Protein AF-A0ABD5D982-F1 (afdb_monomer)

Solvent-accessible surface area (backbone atoms only — not comparable to full-atom values): 16394 Å² total; per-residue (Å²): 135,77,88,61,78,77,49,78,41,95,48,92,91,67,80,70,34,59,52,73,67,56,38,50,51,35,52,51,50,49,49,40,53,52,23,14,52,52,44,72,35,89,75,26,91,52,78,51,95,38,36,36,57,96,64,77,37,46,51,37,91,45,75,69,48,28,42,58,62,70,66,51,63,74,65,73,79,43,56,79,44,74,54,94,84,36,47,69,51,80,41,47,73,35,44,91,36,100,52,78,73,89,69,71,26,74,86,72,39,73,89,70,52,77,83,56,70,44,84,47,76,41,79,95,74,43,26,46,27,40,36,34,52,50,38,49,91,80,46,46,39,37,43,27,40,26,36,66,93,73,80,52,71,41,53,31,37,35,41,55,54,98,93,38,70,46,77,76,39,73,62,81,43,89,90,50,32,44,71,46,100,87,69,49,82,40,76,28,95,55,33,34,43,38,41,69,90,48,28,31,32,78,85,72,48,75,46,57,60,46,76,81,48,81,15,29,35,38,32,48,77,43,80,66,76,94,85,47,82,45,76,46,62,57,55,49,99,85,68,47,57,77,51,46,75,47,81,50,75,57,92,38,33,38,36,40,40,27,29,43,97,90,36,72,29,62,60,50,90,96,45,57,35,44,37,29,63,121

pLDDT: mean 80.45, std 14.2, range [39.97, 96.44]

Radius of gyration: 44.2 Å; Cα contacts (8 Å, |Δi|>4): 468; chains: 1; bounding box: 109×38×108 Å

Nearest PDB structures (foldseek):
  4m3m-assembly1_A-4  TM=2.373E-01  e=7.564E-01  Influenza A virus (A/duck/Ukraine/1/1963(H3N8))
  4wa3-assembly1_A  TM=2.263E-01  e=6.404E-01  Influenza A virus (A/harbor seal/Massachusetts/1/2011(H3N8))
  4hzy-assembly1_A  TM=2.032E-01  e=8.452E-01  Influenza A virus (A/swine/Missouri/2124514/2006(H2N3))
  2xdh-assembly1_A  TM=3.300E-01  e=3.384E+00  Archaeoglobus fulgidus

Mean predicted aligned error: 15.25 Å

Sequence (278 aa):
MARLEINWGKSPNDKTGDSARIGAQKMNSNFLEIYSFLSGMASGDTLPIAIPISRGGTGATTASGARKALGLGAAATKEVGVKEGDIMTVGTCGFGTDLSPLVLNVDDKTLDSFKSGELSYLSFDDVSAITLATRESNSKGQLGLRGLKNGKADLVLRVPKDGKFTPWVSVFHGGNAIVTAAGNIKYALNSARLRNDACITQNGTALVHQRTAVGTYTIQNCVLDRNQWVKELPIDEEGQPLFKAALTQSGTSLTVKVTKDGKAYDIPDGLWIDLHLI

Structure (mmCIF, N/CA/C/O backbone):
data_AF-A0ABD5D982-F1
#
_entry.id   AF-A0ABD5D982-F1
#
loop_
_atom_site.group_PDB
_atom_site.id
_atom_site.type_symbol
_atom_site.label_atom_id
_atom_site.label_alt_id
_atom_site.label_comp_id
_atom_site.label_asym_id
_atom_site.label_entity_id
_atom_site.label_seq_id
_atom_site.pdbx_PDB_ins_code
_atom_site.Cartn_x
_atom_site.Cartn_y
_atom_site.Cartn_z
_atom_site.occupancy
_atom_site.B_iso_or_equiv
_atom_site.auth_seq_id
_atom_site.auth_comp_id
_atom_site.auth_asym_id
_atom_site.auth_atom_id
_atom_site.pdbx_PDB_model_num
ATOM 1 N N . MET A 1 1 ? 38.204 -13.339 -39.301 1.00 64.38 1 MET A N 1
ATOM 2 C CA . MET A 1 1 ? 39.492 -13.806 -39.851 1.00 64.38 1 MET A CA 1
ATOM 3 C C . MET A 1 1 ? 40.587 -13.347 -38.892 1.00 64.38 1 MET A C 1
ATOM 5 O O . MET A 1 1 ? 40.273 -12.696 -37.903 1.00 64.38 1 MET A O 1
ATOM 9 N N . ALA A 1 2 ? 41.831 -13.789 -39.063 1.00 83.25 2 ALA A N 1
ATOM 10 C CA . ALA A 1 2 ? 42.930 -13.321 -38.217 1.00 83.25 2 ALA A CA 1
ATOM 11 C C . ALA A 1 2 ? 43.583 -12.094 -38.861 1.00 83.25 2 ALA A C 1
ATOM 13 O O . ALA A 1 2 ? 43.709 -12.048 -40.085 1.00 83.25 2 ALA A O 1
ATOM 14 N N . ARG A 1 3 ? 44.031 -11.138 -38.036 1.00 90.69 3 ARG A N 1
ATOM 15 C CA . ARG A 1 3 ? 44.791 -9.968 -38.492 1.00 90.69 3 ARG A CA 1
ATOM 16 C C . ARG A 1 3 ? 45.967 -10.419 -39.356 1.00 90.69 3 ARG A C 1
ATOM 18 O O . ARG A 1 3 ? 46.817 -11.174 -38.887 1.00 90.69 3 ARG A O 1
ATOM 25 N N . LEU A 1 4 ? 46.044 -9.919 -40.588 1.00 93.62 4 LEU A N 1
ATOM 26 C CA . LEU A 1 4 ? 47.191 -10.159 -41.455 1.00 93.62 4 LEU A CA 1
ATOM 27 C C . LEU A 1 4 ? 48.271 -9.116 -41.180 1.00 93.62 4 LEU A C 1
ATOM 29 O O . LEU A 1 4 ? 48.045 -7.916 -41.333 1.00 93.62 4 LEU A O 1
ATOM 33 N N . GLU A 1 5 ? 49.456 -9.570 -40.792 1.00 94.25 5 GLU A N 1
ATOM 34 C CA . GLU A 1 5 ? 50.601 -8.700 -40.527 1.00 94.25 5 GLU A CA 1
ATOM 35 C C . GLU A 1 5 ? 51.543 -8.644 -41.730 1.00 94.25 5 GLU A C 1
ATOM 37 O O . GLU A 1 5 ? 51.794 -9.653 -42.405 1.00 94.25 5 GLU A O 1
ATOM 42 N N . ILE A 1 6 ? 52.056 -7.442 -42.001 1.00 94.75 6 ILE A N 1
ATOM 43 C CA . ILE A 1 6 ? 53.121 -7.238 -42.982 1.00 94.75 6 ILE A CA 1
ATOM 44 C C . ILE A 1 6 ? 54.418 -7.746 -42.355 1.00 94.75 6 ILE A C 1
ATOM 46 O O . ILE A 1 6 ? 54.831 -7.273 -41.297 1.00 94.75 6 ILE A O 1
ATOM 50 N N . ASN A 1 7 ? 55.056 -8.709 -43.012 1.00 93.94 7 ASN A N 1
ATOM 51 C CA . ASN A 1 7 ? 56.365 -9.200 -42.618 1.00 93.94 7 ASN A CA 1
ATOM 52 C C . ASN A 1 7 ? 57.445 -8.270 -43.184 1.00 93.94 7 ASN A C 1
ATOM 54 O O . ASN A 1 7 ? 57.625 -8.191 -44.399 1.00 93.94 7 ASN A O 1
ATOM 58 N N . TRP A 1 8 ? 58.183 -7.597 -42.303 1.00 90.50 8 TRP A N 1
ATOM 59 C CA . TRP A 1 8 ? 59.240 -6.653 -42.680 1.00 90.50 8 TRP A CA 1
ATOM 60 C C . TRP A 1 8 ? 60.590 -7.313 -43.003 1.00 90.50 8 TRP A C 1
ATOM 62 O O . TRP A 1 8 ? 61.506 -6.625 -43.446 1.00 90.50 8 TRP A O 1
ATOM 72 N N . GLY A 1 9 ? 60.719 -8.630 -42.813 1.00 89.19 9 GLY A N 1
ATOM 73 C CA . GLY A 1 9 ? 62.010 -9.319 -42.844 1.00 89.19 9 GLY A CA 1
ATOM 74 C C . GLY A 1 9 ? 62.796 -9.124 -41.542 1.00 89.19 9 GLY A C 1
ATOM 75 O O . GLY A 1 9 ? 62.374 -8.410 -40.632 1.00 89.19 9 GLY A O 1
ATOM 76 N N . LYS A 1 10 ? 63.941 -9.795 -41.423 1.00 91.25 10 LYS A N 1
ATOM 77 C CA . LYS A 1 10 ? 64.832 -9.713 -40.254 1.00 91.25 10 LYS A CA 1
ATOM 78 C C . LYS A 1 10 ? 65.871 -8.596 -40.388 1.00 91.25 10 LYS A C 1
ATOM 80 O O . LYS A 1 10 ? 66.422 -8.158 -39.380 1.00 91.25 10 LYS A O 1
ATOM 85 N N . SER A 1 11 ? 66.193 -8.157 -41.605 1.00 87.56 11 SER A N 1
ATOM 86 C CA . SER A 1 11 ? 67.184 -7.109 -41.896 1.00 87.56 11 SER A CA 1
ATOM 87 C C . SER A 1 11 ? 66.929 -6.445 -43.263 1.00 87.56 11 SER A C 1
ATOM 89 O O . SER A 1 11 ? 66.316 -7.062 -44.136 1.00 87.56 11 SER A O 1
ATOM 91 N N . PRO A 1 12 ? 67.406 -5.205 -43.505 1.00 86.88 12 PRO A N 1
ATOM 92 C CA . PRO A 1 12 ? 67.251 -4.551 -44.806 1.00 86.88 12 PRO A CA 1
ATOM 93 C C . PRO A 1 12 ? 67.806 -5.404 -45.961 1.00 86.88 12 PRO A C 1
ATOM 95 O O . PRO A 1 12 ? 68.915 -5.926 -45.872 1.00 86.88 12 PRO A O 1
ATOM 98 N N . ASN A 1 13 ? 67.050 -5.512 -47.059 1.00 82.81 13 ASN A N 1
ATOM 99 C CA . ASN A 1 13 ? 67.398 -6.265 -48.278 1.00 82.81 13 ASN A CA 1
ATOM 100 C C . ASN A 1 13 ? 67.619 -7.784 -48.111 1.00 82.81 13 ASN A C 1
ATOM 102 O O . ASN A 1 13 ? 68.164 -8.420 -49.014 1.00 82.81 13 ASN A O 1
ATOM 106 N N . ASP A 1 14 ? 67.150 -8.396 -47.021 1.00 89.25 14 ASP A N 1
ATOM 107 C CA . ASP A 1 14 ? 67.325 -9.838 -46.779 1.00 89.25 14 ASP A CA 1
ATOM 108 C C . ASP A 1 14 ? 66.425 -10.755 -47.635 1.00 89.25 14 ASP A C 1
ATOM 110 O O . ASP A 1 14 ? 66.574 -11.975 -47.606 1.00 89.25 14 ASP A O 1
ATOM 114 N N . LYS A 1 15 ? 65.508 -10.173 -48.421 1.00 86.62 15 LYS A N 1
ATOM 115 C CA . LYS A 1 15 ? 64.532 -10.859 -49.292 1.00 86.62 15 LYS A CA 1
ATOM 116 C C . LYS A 1 15 ? 63.575 -11.814 -48.560 1.00 86.62 15 LYS A C 1
ATOM 118 O O . LYS A 1 15 ? 62.910 -12.611 -49.215 1.00 86.62 15 LYS A O 1
ATOM 123 N N . THR A 1 16 ? 63.478 -11.732 -47.232 1.00 91.31 16 THR A N 1
ATOM 124 C CA . THR A 1 16 ? 62.577 -12.568 -46.417 1.00 91.31 16 THR A CA 1
ATOM 125 C C . THR A 1 16 ? 61.272 -11.867 -46.027 1.00 91.31 16 THR A C 1
ATOM 127 O O . THR A 1 16 ? 60.364 -12.518 -45.510 1.00 91.31 16 THR A O 1
ATOM 130 N N . GLY A 1 17 ? 61.167 -10.556 -46.273 1.00 91.19 17 GLY A N 1
ATOM 131 C CA . GLY A 1 17 ? 59.950 -9.763 -46.079 1.00 91.19 17 GLY A CA 1
ATOM 132 C C . GLY A 1 17 ? 58.936 -9.881 -47.224 1.00 91.19 17 GLY A C 1
ATOM 133 O O . GLY A 1 17 ? 59.236 -10.378 -48.311 1.00 91.19 17 GLY A O 1
ATOM 134 N N . ASP A 1 18 ? 57.719 -9.393 -46.984 1.00 94.62 18 ASP A N 1
ATOM 135 C CA . ASP A 1 18 ? 56.673 -9.328 -48.002 1.00 94.62 18 ASP A CA 1
ATOM 136 C C . ASP A 1 18 ? 57.045 -8.347 -49.124 1.00 94.62 18 ASP A C 1
ATOM 138 O O . ASP A 1 18 ? 57.573 -7.259 -48.891 1.00 94.62 18 ASP A O 1
ATOM 142 N N . SER A 1 19 ? 56.681 -8.684 -50.364 1.00 92.12 19 SER A N 1
ATOM 143 C CA . SER A 1 19 ? 56.711 -7.700 -51.452 1.00 92.12 19 SER A CA 1
ATOM 144 C C . SER A 1 19 ? 55.641 -6.621 -51.249 1.00 92.12 19 SER A C 1
ATOM 146 O O . SER A 1 19 ? 54.600 -6.876 -50.641 1.00 92.12 19 SER A O 1
ATOM 148 N N . ALA A 1 20 ? 55.825 -5.442 -51.853 1.00 91.44 20 ALA A N 1
ATOM 149 C CA . ALA A 1 20 ? 54.842 -4.354 -51.792 1.00 91.44 20 ALA A CA 1
ATOM 150 C C . ALA A 1 20 ? 53.433 -4.784 -52.253 1.00 91.44 20 ALA A C 1
ATOM 152 O O . ALA A 1 20 ? 52.433 -4.350 -51.686 1.00 91.44 20 ALA A O 1
ATOM 153 N N . ARG A 1 21 ? 53.343 -5.690 -53.239 1.00 95.00 21 ARG A N 1
ATOM 154 C CA . ARG A 1 21 ? 52.069 -6.253 -53.714 1.00 95.00 21 ARG A CA 1
ATOM 155 C C . ARG A 1 21 ? 51.389 -7.112 -52.644 1.00 95.00 21 ARG A C 1
ATOM 157 O O . ARG A 1 21 ? 50.198 -6.936 -52.408 1.00 95.00 21 ARG A O 1
ATOM 164 N N . ILE A 1 22 ? 52.137 -8.011 -52.001 1.00 93.62 22 ILE A N 1
ATOM 165 C CA . ILE A 1 22 ? 51.617 -8.883 -50.935 1.00 93.62 22 ILE A CA 1
ATOM 166 C C . ILE A 1 22 ? 51.226 -8.046 -49.711 1.00 93.62 22 ILE A C 1
ATOM 168 O O . ILE A 1 22 ? 50.143 -8.234 -49.163 1.00 93.62 22 ILE A O 1
ATOM 172 N N . GLY A 1 23 ? 52.049 -7.061 -49.336 1.00 94.19 23 GLY A N 1
ATOM 173 C CA . GLY A 1 23 ? 51.725 -6.101 -48.281 1.00 94.19 23 GLY A CA 1
ATOM 174 C C . GLY A 1 23 ? 50.426 -5.337 -48.567 1.00 94.19 23 GLY A C 1
ATOM 175 O O . GLY A 1 23 ? 49.545 -5.287 -47.712 1.00 94.19 23 GLY A O 1
ATOM 176 N N . ALA A 1 24 ? 50.247 -4.825 -49.791 1.00 95.25 24 ALA A N 1
ATOM 177 C CA . ALA A 1 24 ? 49.014 -4.148 -50.204 1.00 95.25 24 ALA A CA 1
ATOM 178 C C . ALA A 1 24 ? 47.780 -5.065 -50.166 1.00 95.25 24 ALA A C 1
ATOM 180 O O . ALA A 1 24 ? 46.717 -4.647 -49.712 1.00 95.25 24 ALA A O 1
ATOM 181 N N . GLN A 1 25 ? 47.913 -6.330 -50.572 1.00 94.31 25 GLN A N 1
ATOM 182 C CA . GLN A 1 25 ? 46.825 -7.310 -50.479 1.00 94.31 25 GLN A CA 1
ATOM 183 C C . GLN A 1 25 ? 46.438 -7.617 -49.026 1.00 94.31 25 GLN A C 1
ATOM 185 O O . GLN A 1 25 ? 45.245 -7.687 -48.720 1.00 94.31 25 GLN A O 1
ATOM 190 N N . LYS A 1 26 ? 47.418 -7.750 -48.122 1.00 94.50 26 LYS A N 1
ATOM 191 C CA . LYS A 1 26 ? 47.172 -7.932 -46.681 1.00 94.50 26 LYS A CA 1
ATOM 192 C C . LYS A 1 26 ? 46.453 -6.726 -46.077 1.00 94.50 26 LYS A C 1
ATOM 194 O O . LYS A 1 26 ? 45.474 -6.907 -45.358 1.00 94.50 26 LYS A O 1
ATOM 199 N N . MET A 1 27 ? 46.881 -5.507 -46.421 1.00 92.75 27 MET A N 1
ATOM 200 C CA . MET A 1 27 ? 46.201 -4.278 -45.995 1.00 92.75 27 MET A CA 1
ATOM 201 C C . MET A 1 27 ? 44.750 -4.244 -46.482 1.00 92.75 27 MET A C 1
ATOM 203 O O . MET A 1 27 ? 43.843 -4.084 -45.668 1.00 92.75 27 MET A O 1
ATOM 207 N N . ASN A 1 28 ? 44.516 -4.469 -47.777 1.00 91.88 28 ASN A N 1
ATOM 208 C CA . ASN A 1 28 ? 43.167 -4.478 -48.346 1.00 91.88 28 ASN A CA 1
ATOM 209 C C . ASN A 1 28 ? 42.271 -5.540 -47.696 1.00 91.88 28 ASN A C 1
ATOM 211 O O . ASN A 1 28 ? 41.112 -5.266 -47.411 1.00 91.88 28 ASN A O 1
ATOM 215 N N . SER A 1 29 ? 42.812 -6.726 -47.408 1.00 90.94 29 SER A N 1
ATOM 216 C CA . SER A 1 29 ? 42.063 -7.807 -46.753 1.00 90.94 29 SER A CA 1
ATOM 217 C C . SER A 1 29 ? 41.666 -7.445 -45.317 1.00 90.94 29 SER A C 1
ATOM 219 O O . SER A 1 29 ? 40.528 -7.687 -44.923 1.00 90.94 29 SER A O 1
ATOM 221 N N . ASN A 1 30 ? 42.564 -6.806 -44.558 1.00 91.88 30 ASN A N 1
ATOM 222 C CA . ASN A 1 30 ? 42.249 -6.308 -43.216 1.00 91.88 30 ASN A CA 1
ATOM 223 C C . ASN A 1 30 ? 41.164 -5.212 -43.255 1.00 91.88 30 ASN A C 1
ATOM 225 O O . ASN A 1 30 ? 40.262 -5.212 -42.420 1.00 91.88 30 ASN A O 1
ATOM 229 N N . PHE A 1 31 ? 41.213 -4.287 -44.224 1.00 90.56 31 PHE A N 1
ATOM 230 C CA . PHE A 1 31 ? 40.168 -3.265 -44.377 1.00 90.56 31 PHE A CA 1
ATOM 231 C C . PHE A 1 31 ? 38.827 -3.868 -44.794 1.00 90.56 31 PHE A C 1
ATOM 233 O O . PHE A 1 31 ? 37.803 -3.521 -44.210 1.00 90.56 31 PHE A O 1
ATOM 240 N N . LEU A 1 32 ? 38.828 -4.810 -45.738 1.00 90.00 32 LEU A N 1
ATOM 241 C CA . LEU A 1 32 ? 37.620 -5.506 -46.171 1.00 90.00 32 LEU A CA 1
ATOM 242 C C . LEU A 1 32 ? 36.958 -6.253 -45.008 1.00 90.00 32 LEU A C 1
ATOM 244 O O . LEU A 1 32 ? 35.734 -6.234 -44.880 1.00 90.00 32 LEU A O 1
ATOM 248 N N . GLU A 1 33 ? 37.756 -6.871 -44.134 1.00 90.25 33 GLU A N 1
ATOM 249 C CA . GLU A 1 33 ? 37.258 -7.503 -42.913 1.00 90.25 33 GLU A CA 1
ATOM 250 C C . GLU A 1 33 ? 36.550 -6.492 -42.002 1.00 90.25 33 GLU A C 1
ATOM 252 O O . GLU A 1 33 ? 35.419 -6.736 -41.579 1.00 90.25 33 GLU A O 1
ATOM 257 N N . ILE A 1 34 ? 37.177 -5.341 -41.746 1.00 89.06 34 ILE A N 1
ATOM 258 C CA . ILE A 1 34 ? 36.606 -4.287 -40.897 1.00 89.06 34 ILE A CA 1
ATOM 259 C C . ILE A 1 34 ? 35.308 -3.739 -41.500 1.00 89.06 34 ILE A C 1
ATOM 261 O O . ILE A 1 34 ? 34.304 -3.624 -40.795 1.00 89.06 34 ILE A O 1
ATOM 265 N N . TYR A 1 35 ? 35.288 -3.431 -42.797 1.00 90.75 35 TYR A N 1
ATOM 266 C CA . TYR A 1 35 ? 34.101 -2.877 -43.447 1.00 90.75 35 TYR A CA 1
ATOM 267 C C . TYR A 1 35 ? 32.960 -3.896 -43.507 1.00 90.75 35 TYR A C 1
ATOM 269 O O . TYR A 1 35 ? 31.807 -3.550 -43.241 1.00 90.75 35 TYR A O 1
ATOM 277 N N . SER A 1 36 ? 33.269 -5.165 -43.778 1.00 88.06 36 SER A N 1
ATOM 278 C CA . SER A 1 36 ? 32.272 -6.240 -43.767 1.00 88.06 36 SER A CA 1
ATOM 279 C C . SER A 1 36 ? 31.694 -6.459 -42.368 1.00 88.06 36 SER A C 1
ATOM 281 O O . SER A 1 36 ? 30.492 -6.668 -42.194 1.00 88.06 36 SER A O 1
ATOM 283 N N . PHE A 1 37 ? 32.542 -6.374 -41.340 1.00 88.44 37 PHE A N 1
ATOM 284 C CA . PHE A 1 37 ? 32.099 -6.486 -39.959 1.00 88.44 37 PHE A CA 1
ATOM 285 C C . PHE A 1 37 ? 31.179 -5.326 -39.566 1.00 88.44 37 PHE A C 1
ATOM 287 O O . PHE A 1 37 ? 30.069 -5.572 -39.102 1.00 88.44 37 PHE A O 1
ATOM 294 N N . LEU A 1 38 ? 31.604 -4.077 -39.779 1.00 89.50 38 LEU A N 1
ATOM 295 C CA . LEU A 1 38 ? 30.858 -2.894 -39.341 1.00 89.50 38 LEU A CA 1
ATOM 296 C C . LEU A 1 38 ? 29.554 -2.691 -40.120 1.00 89.50 38 LEU A C 1
ATOM 298 O O . LEU A 1 38 ? 28.553 -2.301 -39.524 1.00 89.50 38 LEU A O 1
ATOM 302 N N . SER A 1 39 ? 29.540 -2.984 -41.424 1.00 86.44 39 SER A N 1
ATOM 303 C CA . SER A 1 39 ? 28.334 -2.896 -42.265 1.00 86.44 39 SER A CA 1
ATOM 304 C C . SER A 1 39 ? 27.326 -4.017 -42.007 1.00 86.44 39 SER A C 1
ATOM 306 O O . SER A 1 39 ? 26.146 -3.868 -42.316 1.00 86.44 39 SER A O 1
ATOM 308 N N . GLY A 1 40 ? 27.772 -5.152 -41.459 1.00 83.69 40 GLY A N 1
ATOM 309 C CA . GLY A 1 40 ? 26.954 -6.358 -41.357 1.00 83.69 40 GLY A CA 1
ATOM 310 C C . GLY A 1 40 ? 26.711 -7.067 -42.696 1.00 83.69 40 GLY A C 1
ATOM 311 O O . GLY A 1 40 ? 26.017 -8.081 -42.701 1.00 83.69 40 GLY A O 1
ATOM 312 N N . MET A 1 41 ? 27.300 -6.579 -43.793 1.00 80.94 41 MET A N 1
ATOM 313 C CA . MET A 1 41 ? 27.222 -7.145 -45.141 1.00 80.94 41 MET A CA 1
ATOM 314 C C . MET A 1 41 ? 28.553 -7.812 -45.506 1.00 80.94 41 MET A C 1
ATOM 316 O O . MET A 1 41 ? 29.621 -7.294 -45.188 1.00 80.94 41 MET A O 1
ATOM 320 N N . ALA A 1 42 ? 28.515 -8.953 -46.197 1.00 78.75 42 ALA A N 1
ATOM 321 C CA . ALA A 1 42 ? 29.734 -9.545 -46.743 1.00 78.75 42 ALA A CA 1
ATOM 322 C C . ALA A 1 42 ? 30.310 -8.642 -47.849 1.00 78.75 42 ALA A C 1
ATOM 324 O O . ALA A 1 42 ? 29.580 -8.268 -48.764 1.00 78.75 42 ALA A O 1
ATOM 325 N N . SER A 1 43 ? 31.601 -8.308 -47.760 1.00 75.50 43 SER A N 1
ATOM 326 C CA . SER A 1 43 ? 32.308 -7.425 -48.701 1.00 75.50 43 SER A CA 1
ATOM 327 C C . SER A 1 43 ? 31.722 -6.013 -48.788 1.00 75.50 43 SER A C 1
ATOM 329 O O . SER A 1 43 ? 31.535 -5.473 -49.872 1.00 75.50 43 SER A O 1
ATOM 331 N N . GLY A 1 44 ? 31.378 -5.420 -47.642 1.00 75.69 44 GLY A N 1
ATOM 332 C CA . GLY A 1 44 ? 30.946 -4.025 -47.611 1.00 75.69 44 GLY A CA 1
ATOM 333 C C . GLY A 1 44 ? 32.067 -3.098 -48.090 1.00 75.69 44 GLY A C 1
ATOM 334 O O . GLY A 1 44 ? 33.141 -3.095 -47.503 1.00 75.69 44 GLY A O 1
ATOM 335 N N . ASP A 1 45 ? 31.805 -2.285 -49.110 1.00 81.56 45 ASP A N 1
ATOM 336 C CA . ASP A 1 45 ? 32.777 -1.304 -49.629 1.00 81.56 45 ASP A CA 1
ATOM 337 C C . ASP A 1 45 ? 32.554 0.104 -49.047 1.00 81.56 45 ASP A C 1
ATOM 339 O O . ASP A 1 45 ? 33.299 1.045 -49.315 1.00 81.56 45 ASP A O 1
ATOM 343 N N . THR A 1 46 ? 31.527 0.255 -48.207 1.00 84.06 46 THR A N 1
ATOM 344 C CA . THR A 1 46 ? 31.168 1.507 -47.534 1.00 84.06 46 THR A CA 1
ATOM 345 C C . THR A 1 46 ? 30.923 1.270 -46.053 1.00 84.06 46 THR A C 1
ATOM 347 O O . THR A 1 46 ? 30.208 0.336 -45.677 1.00 84.06 46 THR A O 1
ATOM 350 N N . LEU A 1 47 ? 31.448 2.155 -45.206 1.00 86.19 47 LEU A N 1
ATOM 351 C CA . LEU A 1 47 ? 31.079 2.172 -43.794 1.00 86.19 47 LEU A CA 1
ATOM 352 C C . LEU A 1 47 ? 29.621 2.632 -43.645 1.00 86.19 47 LEU A C 1
ATOM 354 O O . LEU A 1 47 ? 29.224 3.610 -44.284 1.00 86.19 47 LEU A O 1
ATOM 358 N N . PRO A 1 48 ? 28.809 1.953 -42.817 1.00 87.75 48 PRO A N 1
ATOM 359 C CA . PRO A 1 48 ? 27.439 2.380 -42.591 1.00 87.75 48 PRO A CA 1
ATOM 360 C C . PRO A 1 48 ? 27.413 3.665 -41.758 1.00 87.75 48 PRO A C 1
ATOM 362 O O . PRO A 1 48 ? 28.265 3.888 -40.899 1.00 87.75 48 PRO A O 1
ATOM 365 N N . ILE A 1 49 ? 26.376 4.478 -41.952 1.00 89.69 49 ILE A N 1
ATOM 366 C CA . ILE A 1 49 ? 26.151 5.692 -41.149 1.00 89.69 49 ILE A CA 1
ATOM 367 C C . ILE A 1 49 ? 25.832 5.326 -39.682 1.00 89.69 49 ILE A C 1
ATOM 369 O O . ILE A 1 49 ? 26.135 6.088 -38.768 1.00 89.69 49 ILE A O 1
ATOM 373 N N . ALA A 1 50 ? 25.254 4.143 -39.443 1.00 91.62 50 ALA A N 1
ATOM 374 C CA . ALA A 1 50 ? 25.045 3.570 -38.116 1.00 91.62 50 ALA A CA 1
ATOM 375 C C . ALA A 1 50 ? 25.234 2.045 -38.148 1.00 91.62 50 ALA A C 1
ATOM 377 O O . ALA A 1 50 ? 24.750 1.370 -39.055 1.00 91.62 50 ALA A O 1
ATOM 378 N N . ILE A 1 51 ? 25.916 1.496 -37.143 1.00 92.38 51 ILE A N 1
ATOM 379 C CA . ILE A 1 51 ? 26.200 0.055 -37.035 1.00 92.38 51 ILE A CA 1
ATOM 380 C C . ILE A 1 51 ? 24.907 -0.697 -36.660 1.00 92.38 51 ILE A C 1
ATOM 382 O O . ILE A 1 51 ? 24.213 -0.248 -35.745 1.00 92.38 51 ILE A O 1
ATOM 386 N N . PRO A 1 52 ? 24.557 -1.825 -37.309 1.00 89.06 52 PRO A N 1
ATOM 387 C CA . PRO A 1 52 ? 23.338 -2.583 -37.011 1.00 89.06 52 PRO A CA 1
ATOM 388 C C . PRO A 1 52 ? 23.412 -3.356 -35.683 1.00 89.06 52 PRO A C 1
ATOM 390 O O . PRO A 1 52 ? 24.491 -3.631 -35.154 1.00 89.06 52 PRO A O 1
ATOM 393 N N . ILE A 1 53 ? 22.251 -3.786 -35.173 1.00 90.56 53 ILE A N 1
ATOM 394 C CA . ILE A 1 53 ? 22.149 -4.528 -33.901 1.00 90.56 53 ILE A CA 1
ATOM 395 C C . ILE A 1 53 ? 22.880 -5.874 -33.911 1.00 90.56 53 ILE A C 1
ATOM 397 O O . ILE A 1 53 ? 23.508 -6.246 -32.925 1.00 90.56 53 ILE A O 1
ATOM 401 N N . SER A 1 54 ? 22.909 -6.558 -35.058 1.00 87.56 54 SER A N 1
ATOM 402 C CA . SER A 1 54 ? 23.652 -7.812 -35.256 1.00 87.56 54 SER A CA 1
ATOM 403 C C . SER A 1 54 ? 25.173 -7.656 -35.123 1.00 87.56 54 SER A C 1
ATOM 405 O O . SER A 1 54 ? 25.893 -8.653 -35.073 1.00 87.56 54 SER A O 1
ATOM 407 N N . ARG A 1 55 ? 25.670 -6.414 -35.070 1.00 89.62 55 ARG A N 1
ATOM 408 C CA . ARG A 1 55 ? 27.085 -6.050 -34.924 1.00 89.62 55 ARG A CA 1
ATOM 409 C C . ARG A 1 55 ? 27.335 -5.141 -33.715 1.00 89.62 55 ARG A C 1
ATOM 411 O O . ARG A 1 55 ? 28.385 -4.515 -33.630 1.00 89.62 55 ARG A O 1
ATOM 418 N N . GLY A 1 56 ? 26.386 -5.082 -32.776 1.00 87.94 56 GLY A N 1
ATOM 419 C CA . GLY A 1 56 ? 26.528 -4.351 -31.513 1.00 87.94 56 GLY A CA 1
ATOM 420 C C . GLY A 1 56 ? 26.180 -2.860 -31.564 1.00 87.94 56 GLY A C 1
ATOM 421 O O . GLY A 1 56 ? 26.384 -2.168 -30.572 1.00 87.94 56 GLY A O 1
ATOM 422 N N . GLY A 1 57 ? 25.655 -2.349 -32.682 1.00 91.94 57 GLY A N 1
ATOM 423 C CA . GLY A 1 57 ? 25.096 -0.996 -32.750 1.00 91.94 57 GLY A CA 1
ATOM 424 C C . GLY A 1 57 ? 23.576 -0.966 -32.554 1.00 91.94 57 GLY A C 1
ATOM 425 O O . GLY A 1 57 ? 22.967 -1.939 -32.123 1.00 91.94 57 GLY A O 1
ATOM 426 N N . THR A 1 58 ? 22.934 0.155 -32.884 1.00 94.06 58 THR A N 1
ATOM 427 C CA . THR A 1 58 ? 21.462 0.302 -32.834 1.00 94.06 58 THR A CA 1
ATOM 428 C C . THR A 1 58 ? 20.835 0.505 -34.214 1.00 94.06 58 THR A C 1
ATOM 430 O O . THR A 1 58 ? 19.617 0.574 -34.338 1.00 94.06 58 THR A O 1
ATOM 433 N N . GLY A 1 59 ? 21.654 0.625 -35.263 1.00 92.62 59 GLY A N 1
ATOM 434 C CA . GLY A 1 59 ? 21.231 0.931 -36.631 1.00 92.62 59 GLY A CA 1
ATOM 435 C C . GLY A 1 59 ? 20.621 2.326 -36.803 1.00 92.62 59 GLY A C 1
ATOM 436 O O . GLY A 1 59 ? 20.089 2.623 -37.869 1.00 92.62 59 GLY A O 1
ATOM 437 N N . ALA A 1 60 ? 20.674 3.180 -35.777 1.00 95.62 60 ALA A N 1
ATOM 438 C CA . ALA A 1 60 ? 20.015 4.478 -35.758 1.00 95.62 60 ALA A CA 1
ATOM 439 C C . ALA A 1 60 ? 21.005 5.629 -35.564 1.00 95.62 60 ALA A C 1
ATOM 441 O O . ALA A 1 60 ? 21.954 5.537 -34.791 1.00 95.62 60 ALA A O 1
ATOM 442 N N . THR A 1 61 ? 20.720 6.751 -36.221 1.00 95.56 61 THR A N 1
ATOM 443 C CA . THR A 1 61 ? 21.468 8.014 -36.097 1.00 95.56 61 THR A CA 1
ATOM 444 C C . THR A 1 61 ? 20.819 9.000 -35.125 1.00 95.56 61 THR A C 1
ATOM 446 O O . THR A 1 61 ? 21.336 10.088 -34.898 1.00 95.56 61 THR A O 1
ATOM 449 N N . THR A 1 62 ? 19.671 8.636 -34.546 1.00 95.31 62 THR A N 1
ATOM 450 C CA . THR A 1 62 ? 18.919 9.467 -33.600 1.00 95.31 62 THR A CA 1
ATOM 451 C C . THR A 1 62 ? 18.625 8.696 -32.320 1.00 95.31 62 THR A C 1
ATOM 453 O O . THR A 1 62 ? 18.447 7.475 -32.338 1.00 95.31 62 THR A O 1
ATOM 456 N N . ALA A 1 63 ? 18.489 9.417 -31.205 1.00 94.88 63 ALA A N 1
ATOM 457 C CA . ALA A 1 63 ? 18.152 8.819 -29.914 1.00 94.88 63 ALA A CA 1
ATOM 458 C C . ALA A 1 63 ? 16.803 8.073 -29.940 1.00 94.88 63 ALA A C 1
ATOM 460 O O . ALA A 1 63 ? 16.670 7.004 -29.350 1.00 94.88 63 ALA A O 1
ATOM 461 N N . SER A 1 64 ? 15.805 8.602 -30.660 1.00 94.88 64 SER A N 1
ATOM 462 C CA . SER A 1 64 ? 14.496 7.949 -30.806 1.00 94.88 64 SER A CA 1
ATOM 463 C C . SER A 1 64 ? 14.595 6.632 -31.583 1.00 94.88 64 SER A C 1
ATOM 465 O O . SER A 1 64 ? 14.090 5.603 -31.130 1.00 94.88 64 SER A O 1
ATOM 467 N N . GLY A 1 65 ? 15.316 6.637 -32.712 1.00 94.75 65 GLY A N 1
ATOM 468 C CA . GLY A 1 65 ? 15.551 5.427 -33.499 1.00 94.75 65 GLY A CA 1
ATOM 469 C C . GLY A 1 65 ? 16.307 4.360 -32.706 1.00 94.75 65 GLY A C 1
ATOM 470 O O . GLY A 1 65 ? 15.937 3.190 -32.756 1.00 94.75 65 GLY A O 1
ATOM 471 N N . ALA A 1 66 ? 17.297 4.769 -31.908 1.00 95.88 66 ALA A N 1
ATOM 472 C CA . ALA A 1 66 ? 18.068 3.856 -31.072 1.00 95.88 66 ALA A CA 1
ATOM 473 C C . ALA A 1 66 ? 17.197 3.168 -30.007 1.00 95.88 66 ALA A C 1
ATOM 475 O O . ALA A 1 66 ? 17.227 1.945 -29.884 1.00 95.88 66 ALA A O 1
ATOM 476 N N . ARG A 1 67 ? 16.356 3.923 -29.282 1.00 96.00 67 ARG A N 1
ATOM 477 C CA . ARG A 1 67 ? 15.424 3.356 -28.286 1.00 96.00 67 ARG A CA 1
ATOM 478 C C . ARG A 1 67 ? 14.422 2.383 -28.911 1.00 96.00 67 ARG A C 1
ATOM 480 O O . ARG A 1 67 ? 14.114 1.358 -28.305 1.00 96.00 67 ARG A O 1
ATOM 487 N N . LYS A 1 68 ? 13.946 2.682 -30.127 1.00 94.19 68 LYS A N 1
ATOM 488 C CA . LYS A 1 68 ? 13.051 1.799 -30.890 1.00 94.19 68 LYS A CA 1
ATOM 489 C C . LYS A 1 68 ? 13.749 0.495 -31.282 1.00 94.19 68 LYS A C 1
ATOM 491 O O . LYS A 1 68 ? 13.161 -0.566 -31.110 1.00 94.19 68 LYS A O 1
ATOM 496 N N . ALA A 1 69 ? 14.989 0.571 -31.765 1.00 93.75 69 ALA A N 1
ATOM 497 C CA . ALA A 1 69 ? 15.771 -0.605 -32.145 1.00 93.75 69 ALA A CA 1
ATOM 498 C C . ALA A 1 69 ? 16.066 -1.535 -30.954 1.00 93.75 69 ALA A C 1
ATOM 500 O O . ALA A 1 69 ? 16.106 -2.748 -31.126 1.00 93.75 69 ALA A O 1
ATOM 501 N N . LEU A 1 70 ? 16.216 -0.974 -29.749 1.00 93.12 70 LEU A N 1
ATOM 502 C CA . LEU A 1 70 ? 16.424 -1.721 -28.503 1.00 93.12 70 LEU A CA 1
ATOM 503 C C . LEU A 1 70 ? 15.126 -2.234 -27.849 1.00 93.12 70 LEU A C 1
ATOM 505 O O . LEU A 1 70 ? 15.189 -2.883 -26.810 1.00 93.12 70 LEU A O 1
ATOM 509 N N . GLY A 1 71 ? 13.949 -1.937 -28.410 1.00 93.31 71 GLY A N 1
ATOM 510 C CA . GLY A 1 71 ? 12.671 -2.429 -27.883 1.00 93.31 71 GLY A CA 1
ATOM 511 C C . GLY A 1 71 ? 12.264 -1.851 -26.522 1.00 93.31 71 GLY A C 1
ATOM 512 O O . GLY A 1 71 ? 11.420 -2.427 -25.845 1.00 93.31 71 GLY A O 1
ATOM 513 N N . LEU A 1 72 ? 12.824 -0.706 -26.115 1.00 91.56 72 LEU A N 1
ATOM 514 C CA . LEU A 1 72 ? 12.624 -0.138 -24.771 1.00 91.56 72 LEU A CA 1
ATOM 515 C C . LEU A 1 72 ? 11.229 0.494 -24.556 1.00 91.56 72 LEU A C 1
ATOM 517 O O . LEU A 1 72 ? 10.870 0.863 -23.438 1.00 91.56 72 LEU A O 1
ATOM 521 N N . GLY A 1 73 ? 10.438 0.636 -25.625 1.00 91.56 73 GLY A N 1
ATOM 522 C CA . GLY A 1 73 ? 9.065 1.145 -25.572 1.00 91.56 73 GLY A CA 1
ATOM 523 C C . GLY A 1 73 ? 8.950 2.592 -25.074 1.00 91.56 73 GLY A C 1
ATOM 524 O O . GLY A 1 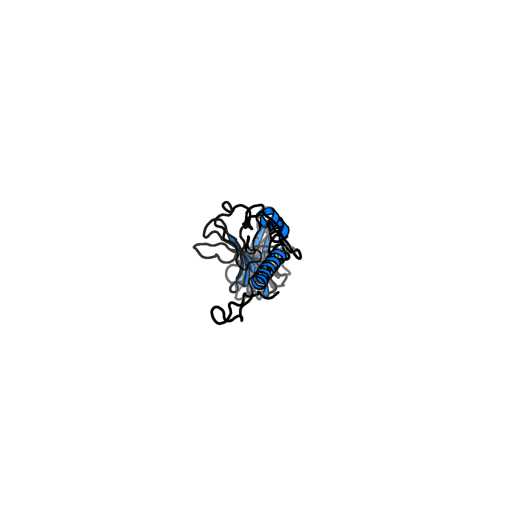73 ? 9.892 3.380 -25.154 1.00 91.56 73 GLY A O 1
ATOM 525 N N . ALA A 1 74 ? 7.767 2.950 -24.568 1.00 87.69 74 ALA A N 1
ATOM 52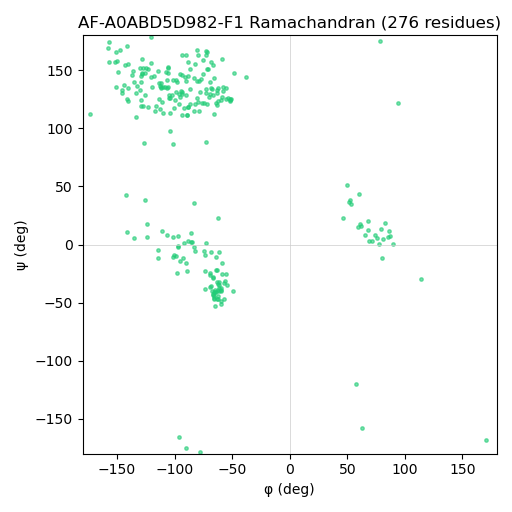6 C CA . ALA A 1 74 ? 7.481 4.299 -24.071 1.00 87.69 74 ALA A CA 1
ATOM 527 C C . ALA A 1 74 ? 8.240 4.640 -22.777 1.00 87.69 74 ALA A C 1
ATOM 529 O O . ALA A 1 74 ? 8.528 5.809 -22.529 1.00 87.69 74 ALA A O 1
ATOM 530 N N . ALA A 1 75 ? 8.603 3.624 -21.985 1.00 88.75 75 ALA A N 1
ATOM 531 C CA . ALA A 1 75 ? 9.358 3.783 -20.744 1.00 88.75 75 ALA A CA 1
ATOM 532 C C . ALA A 1 75 ? 10.693 4.515 -20.957 1.00 88.75 75 ALA A C 1
ATOM 534 O O . ALA A 1 75 ? 11.140 5.287 -20.119 1.00 88.75 75 ALA A O 1
ATOM 535 N N . ALA A 1 76 ? 11.289 4.338 -22.134 1.00 92.69 76 ALA A N 1
ATOM 536 C CA . ALA A 1 76 ? 12.593 4.872 -22.502 1.00 92.69 76 ALA A CA 1
ATOM 537 C C . ALA A 1 76 ? 12.654 6.406 -22.652 1.00 92.69 76 ALA A C 1
ATOM 539 O O . ALA A 1 76 ? 13.723 6.959 -22.910 1.00 92.69 76 ALA A O 1
ATOM 540 N N . THR A 1 77 ? 11.509 7.086 -22.566 1.00 92.50 77 THR A N 1
ATOM 541 C CA . THR A 1 77 ? 11.392 8.553 -22.607 1.00 92.50 77 THR A CA 1
ATOM 542 C C . THR A 1 77 ? 10.674 9.125 -21.388 1.00 92.50 77 THR A C 1
ATOM 544 O O . THR A 1 77 ? 10.339 10.306 -21.395 1.00 92.50 77 THR A O 1
ATOM 547 N N . LYS A 1 78 ? 10.358 8.292 -20.392 1.00 93.69 78 LYS A N 1
ATOM 548 C CA . LYS A 1 78 ? 9.722 8.727 -19.149 1.00 93.69 78 LYS A CA 1
ATOM 549 C C . LYS A 1 78 ? 10.778 8.973 -18.083 1.00 93.69 78 LYS A C 1
ATOM 551 O O . LYS A 1 78 ? 11.785 8.270 -18.041 1.00 93.69 78 LYS A O 1
ATOM 556 N N . GLU A 1 79 ? 10.507 9.943 -17.220 1.00 91.31 79 GLU A N 1
ATOM 557 C CA . GLU A 1 79 ? 11.296 10.152 -16.014 1.00 91.31 79 GLU A CA 1
ATOM 558 C C . GLU A 1 79 ? 10.951 9.087 -14.965 1.00 91.31 79 GLU A C 1
ATOM 560 O O . GLU A 1 79 ? 9.892 8.448 -14.995 1.00 91.31 79 GLU A O 1
ATOM 565 N N . VAL A 1 80 ? 11.878 8.886 -14.034 1.00 87.38 80 VAL A N 1
ATOM 566 C CA . VAL A 1 80 ? 11.661 8.079 -12.835 1.00 87.38 80 VAL A CA 1
ATOM 567 C C . VAL A 1 80 ? 11.217 9.004 -11.713 1.00 87.38 80 VAL A C 1
ATOM 569 O O . VAL A 1 80 ? 11.886 10.000 -11.431 1.00 87.38 80 VAL A O 1
ATOM 572 N N . GLY A 1 81 ? 10.118 8.663 -11.044 1.00 81.88 81 GLY A N 1
ATOM 573 C CA . GLY A 1 81 ? 9.577 9.527 -10.008 1.00 81.88 81 GLY A CA 1
ATOM 574 C C . GLY A 1 81 ? 8.204 9.116 -9.502 1.00 81.88 81 GLY A C 1
ATOM 575 O O . GLY A 1 81 ? 7.711 8.020 -9.759 1.00 81.88 81 GLY A O 1
ATOM 576 N N . VAL A 1 82 ? 7.608 10.027 -8.737 1.00 72.12 82 VAL A N 1
ATOM 577 C CA . VAL A 1 82 ? 6.297 9.860 -8.094 1.00 72.12 82 VAL A CA 1
ATOM 578 C C . VAL A 1 82 ? 5.226 10.773 -8.703 1.00 72.12 82 VAL A C 1
ATOM 580 O O . VAL A 1 82 ? 4.155 10.908 -8.123 1.00 72.12 82 VAL A O 1
ATOM 583 N N . LYS A 1 83 ? 5.514 11.411 -9.853 1.00 76.69 83 LYS A N 1
ATOM 584 C CA . LYS A 1 83 ? 4.578 12.291 -10.572 1.00 76.69 83 LYS A CA 1
ATOM 585 C C . LYS A 1 83 ? 3.747 11.509 -11.591 1.00 76.69 83 LYS A C 1
ATOM 587 O O . LYS A 1 83 ? 4.092 10.403 -12.003 1.00 76.69 83 LYS A O 1
ATOM 592 N N . GLU A 1 84 ? 2.653 12.112 -12.045 1.00 73.75 84 GLU A N 1
ATOM 593 C CA . GLU A 1 84 ? 1.768 11.504 -13.037 1.00 73.75 84 GLU A CA 1
ATOM 594 C C . GLU A 1 84 ? 2.478 11.293 -14.387 1.00 73.75 84 GLU A C 1
ATOM 596 O O . GLU A 1 84 ? 2.970 12.228 -15.018 1.00 73.75 84 GLU A O 1
ATOM 601 N N . GLY A 1 85 ? 2.512 10.040 -14.844 1.00 78.25 85 GLY A N 1
ATOM 602 C CA . GLY A 1 85 ? 3.142 9.657 -16.105 1.00 78.25 85 GLY A CA 1
ATOM 603 C C . GLY A 1 85 ? 4.627 9.292 -16.012 1.00 78.25 85 GLY A C 1
ATOM 604 O O . GLY A 1 85 ? 5.177 8.947 -17.066 1.00 78.25 85 GLY A O 1
ATOM 605 N N . ASP A 1 86 ? 5.224 9.331 -14.813 1.00 86.56 86 ASP A N 1
ATOM 606 C CA . ASP A 1 86 ? 6.555 8.792 -14.494 1.00 86.56 86 ASP A CA 1
ATOM 607 C C . ASP A 1 86 ? 6.509 7.267 -14.286 1.00 86.56 86 ASP A C 1
ATOM 609 O O . ASP A 1 86 ? 5.455 6.667 -14.057 1.00 86.56 86 ASP A O 1
ATOM 613 N N . ILE A 1 87 ? 7.675 6.621 -14.344 1.00 86.94 87 ILE A N 1
ATOM 614 C CA . ILE A 1 87 ? 7.821 5.212 -13.969 1.00 86.94 87 ILE A CA 1
ATOM 615 C C . ILE A 1 87 ? 8.108 5.128 -12.473 1.00 86.94 87 ILE A C 1
ATOM 617 O O . ILE A 1 87 ? 9.149 5.595 -12.002 1.00 86.94 87 ILE A O 1
ATOM 621 N N . MET A 1 88 ? 7.207 4.467 -11.746 1.00 80.88 88 MET A N 1
ATOM 622 C CA . MET A 1 88 ? 7.422 4.137 -10.342 1.00 80.88 88 MET A CA 1
ATOM 623 C C . MET A 1 88 ? 8.506 3.070 -10.216 1.00 80.88 88 MET A C 1
ATOM 625 O O . MET A 1 88 ? 8.425 1.996 -10.815 1.00 80.88 88 MET A O 1
ATOM 629 N N . THR A 1 89 ? 9.514 3.345 -9.402 1.00 80.69 89 THR A N 1
ATOM 630 C CA . THR A 1 89 ? 10.520 2.353 -9.023 1.00 80.69 89 THR A CA 1
ATOM 631 C C . THR A 1 89 ? 10.019 1.478 -7.884 1.00 80.69 89 THR A C 1
ATOM 633 O O . THR A 1 89 ? 9.188 1.900 -7.077 1.00 80.69 89 THR A O 1
ATOM 636 N N . VAL A 1 90 ? 10.569 0.265 -7.778 1.00 76.69 90 VAL A N 1
ATOM 637 C CA . VAL A 1 90 ? 10.515 -0.525 -6.538 1.00 76.69 90 VAL A CA 1
ATOM 638 C C . VAL A 1 90 ? 11.003 0.366 -5.396 1.00 76.69 90 VAL A C 1
ATOM 640 O O . VAL A 1 90 ? 12.073 0.961 -5.516 1.00 76.69 90 VAL A O 1
ATOM 643 N N . GLY A 1 91 ? 10.206 0.522 -4.337 1.00 58.34 91 GLY A N 1
ATOM 644 C CA . GLY A 1 91 ? 10.441 1.596 -3.362 1.00 58.34 91 GLY A CA 1
ATOM 645 C C . GLY A 1 91 ? 9.351 2.656 -3.311 1.00 58.34 91 GLY A C 1
ATOM 646 O O . GLY A 1 91 ? 9.109 3.254 -2.263 1.00 58.34 91 GLY A O 1
ATOM 647 N N . THR A 1 92 ? 8.674 2.898 -4.432 1.00 68.69 92 THR A N 1
ATOM 648 C CA . THR A 1 92 ? 7.702 3.988 -4.536 1.00 68.69 92 THR A CA 1
ATOM 649 C C . THR A 1 92 ? 6.493 3.708 -3.661 1.00 68.69 92 THR A C 1
ATOM 651 O O . THR A 1 92 ? 5.980 2.591 -3.642 1.00 68.69 92 THR A O 1
ATOM 654 N N . CYS A 1 93 ? 6.072 4.727 -2.906 1.00 64.25 93 CYS A N 1
ATOM 655 C CA . CYS A 1 93 ? 4.935 4.691 -1.986 1.00 64.25 93 CYS A CA 1
ATOM 656 C C . CYS A 1 93 ? 4.870 3.456 -1.052 1.00 64.25 93 CYS A C 1
ATOM 658 O O . CYS A 1 93 ? 3.805 3.162 -0.515 1.00 64.25 93 CYS A O 1
ATOM 660 N N . GLY A 1 94 ? 6.011 2.795 -0.802 1.00 58.56 94 GLY A N 1
ATOM 661 C CA . GLY A 1 94 ? 6.134 1.619 0.064 1.00 58.56 94 GLY A CA 1
ATOM 662 C C . GLY A 1 94 ? 5.865 0.267 -0.612 1.00 58.56 94 GLY A C 1
ATOM 663 O O . GLY A 1 94 ? 5.742 -0.727 0.096 1.00 58.56 94 GLY A O 1
ATOM 664 N N . PHE A 1 95 ? 5.773 0.191 -1.949 1.00 62.50 95 PHE A N 1
ATOM 665 C CA . PHE A 1 95 ? 5.547 -1.071 -2.670 1.00 62.50 95 PHE A CA 1
ATOM 666 C C . PHE A 1 95 ? 6.836 -1.739 -3.142 1.00 62.50 95 PHE A C 1
ATOM 668 O O . PHE A 1 95 ? 7.699 -1.120 -3.770 1.00 62.50 95 PHE A O 1
ATOM 675 N N . GLY A 1 96 ? 6.934 -3.045 -2.870 1.00 51.66 96 GLY A N 1
ATOM 676 C CA . GLY A 1 96 ? 8.035 -3.901 -3.327 1.00 51.66 96 GLY A CA 1
ATOM 677 C C . GLY A 1 96 ? 9.380 -3.605 -2.663 1.00 51.66 96 GLY A C 1
ATOM 678 O O . GLY A 1 96 ? 10.378 -4.233 -2.997 1.00 51.66 96 GLY A O 1
ATOM 679 N N . THR A 1 97 ? 9.399 -2.665 -1.725 1.00 48.25 97 THR A N 1
ATOM 680 C CA . THR A 1 97 ? 10.514 -2.393 -0.833 1.00 48.25 97 THR A CA 1
ATOM 681 C C . THR A 1 97 ? 10.150 -2.875 0.560 1.00 48.25 97 THR A C 1
ATOM 683 O O . THR A 1 97 ? 8.994 -2.841 0.976 1.00 48.25 97 THR A O 1
ATOM 686 N N . ASP A 1 98 ? 11.156 -3.312 1.288 1.00 45.53 98 ASP A N 1
ATOM 687 C CA . ASP A 1 98 ? 11.131 -3.490 2.731 1.00 45.53 98 ASP A CA 1
ATOM 688 C C . ASP A 1 98 ? 11.147 -2.147 3.508 1.00 45.53 98 ASP A C 1
ATOM 690 O O . ASP A 1 98 ? 11.103 -2.158 4.737 1.00 45.53 98 ASP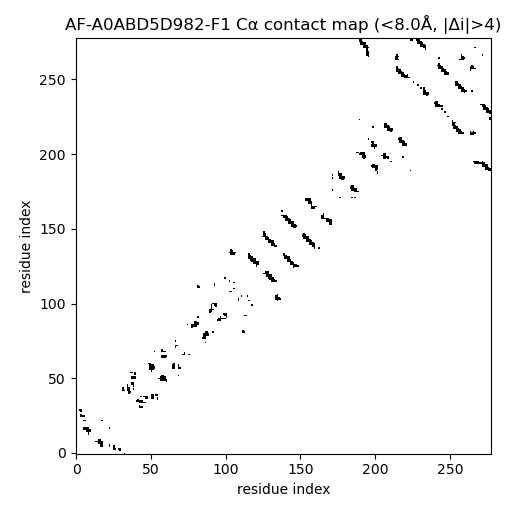 A O 1
ATOM 694 N N . LEU A 1 99 ? 11.156 -0.986 2.824 1.00 45.03 99 LEU A N 1
ATOM 695 C CA . LEU A 1 99 ? 11.288 0.365 3.397 1.00 45.03 99 LEU A CA 1
ATOM 696 C C . LEU A 1 99 ? 10.031 1.245 3.170 1.00 45.03 99 LEU A C 1
ATOM 698 O O . LEU A 1 99 ? 9.665 1.566 2.045 1.00 45.03 99 LEU A O 1
ATOM 702 N N . SER A 1 100 ? 9.372 1.713 4.236 1.00 47.75 100 SER A N 1
ATOM 703 C CA . SER A 1 100 ? 8.172 2.582 4.146 1.00 47.75 100 SER A CA 1
ATOM 704 C C . SER A 1 100 ? 8.497 4.091 3.955 1.00 47.75 100 SER A C 1
ATOM 706 O O . SER A 1 100 ? 9.449 4.575 4.568 1.00 47.75 100 SER A O 1
ATOM 708 N N . PRO A 1 101 ? 7.718 4.876 3.168 1.00 51.03 101 PRO A N 1
ATOM 709 C CA . PRO A 1 101 ? 7.987 6.294 2.852 1.00 51.03 101 PRO A CA 1
ATOM 710 C C . PRO A 1 101 ? 7.597 7.291 3.967 1.00 51.03 101 PRO A C 1
ATOM 712 O O . PRO A 1 101 ? 6.530 7.182 4.570 1.00 51.03 101 PRO A O 1
ATOM 715 N N . LEU A 1 102 ? 8.425 8.325 4.183 1.00 46.44 102 LEU A N 1
ATOM 716 C CA . LEU A 1 102 ? 8.238 9.364 5.211 1.00 46.44 102 LEU A CA 1
ATOM 717 C C . LEU A 1 102 ? 7.505 10.605 4.658 1.00 46.44 102 LEU A C 1
ATOM 719 O O . LEU A 1 102 ? 7.893 11.139 3.622 1.00 46.44 102 LEU A O 1
ATOM 723 N N . VAL A 1 103 ? 6.472 11.097 5.356 1.00 50.34 103 VAL A N 1
ATOM 724 C CA . VAL A 1 103 ? 5.653 12.255 4.941 1.00 50.34 103 VAL A CA 1
ATOM 725 C C . VAL A 1 103 ? 5.548 13.252 6.086 1.00 50.34 103 VAL A C 1
ATOM 727 O O . VAL A 1 103 ? 5.113 12.880 7.171 1.00 50.34 103 VAL A O 1
ATOM 730 N N . LEU A 1 104 ? 5.935 14.504 5.824 1.00 42.25 104 LEU A N 1
ATOM 731 C CA . LEU A 1 104 ? 5.971 15.579 6.819 1.00 42.25 104 LEU A CA 1
ATOM 732 C C . LEU A 1 104 ? 4.670 16.382 6.928 1.00 42.25 104 LEU A C 1
ATOM 734 O O . LEU A 1 104 ? 4.567 17.051 7.927 1.00 42.25 104 LEU A O 1
ATOM 738 N N . ASN A 1 105 ? 3.724 16.329 5.966 1.00 42.62 105 ASN A N 1
ATOM 739 C CA . ASN A 1 105 ? 2.328 16.836 5.983 1.00 42.62 105 ASN A CA 1
ATOM 740 C C . ASN A 1 105 ? 1.431 16.000 5.084 1.00 42.62 105 ASN A C 1
ATOM 742 O O . ASN A 1 105 ? 1.811 15.773 3.940 1.00 42.62 105 ASN A O 1
ATOM 746 N N . VAL A 1 106 ? 0.224 15.620 5.520 1.00 51.66 106 VAL A N 1
ATOM 747 C CA . VAL A 1 106 ? -0.776 15.036 4.605 1.00 51.66 106 VAL A CA 1
ATOM 748 C C . VAL A 1 106 ? -1.171 16.025 3.503 1.00 51.66 106 VAL A C 1
ATOM 750 O O . VAL A 1 106 ? -1.383 15.575 2.374 1.00 51.66 106 VAL A O 1
ATOM 753 N N . ASP A 1 107 ? -1.163 17.328 3.799 1.00 45.00 107 ASP A N 1
ATOM 754 C CA . ASP A 1 107 ? -1.500 18.412 2.868 1.00 45.00 107 ASP A CA 1
ATOM 755 C C . ASP A 1 107 ? -0.284 19.020 2.113 1.00 45.00 107 ASP A C 1
ATOM 757 O O . ASP A 1 107 ? -0.496 19.713 1.127 1.00 45.00 107 ASP A O 1
ATOM 761 N N . ASP A 1 108 ? 0.979 18.732 2.492 1.00 39.97 108 ASP A N 1
ATOM 762 C CA . ASP A 1 108 ? 2.203 19.064 1.696 1.00 39.97 108 ASP A CA 1
ATOM 763 C C . ASP A 1 108 ? 2.730 17.859 0.926 1.00 39.97 108 ASP A C 1
ATOM 765 O O . ASP A 1 108 ? 3.664 17.967 0.126 1.00 39.97 108 ASP A O 1
ATOM 769 N N . LYS A 1 109 ? 2.184 16.674 1.198 1.00 52.38 109 LYS A N 1
ATOM 770 C CA . LYS A 1 109 ? 2.331 15.579 0.264 1.00 52.38 109 LYS A CA 1
ATOM 771 C C . LYS A 1 109 ? 1.792 16.105 -1.060 1.00 52.38 109 LYS A C 1
ATOM 773 O O . LYS A 1 109 ? 0.619 16.486 -1.106 1.00 52.38 109 LYS A O 1
ATOM 778 N N . THR A 1 110 ? 2.573 16.040 -2.138 1.00 50.81 110 THR A N 1
ATOM 779 C CA . THR A 1 110 ? 1.897 15.869 -3.424 1.00 50.81 110 THR A CA 1
ATOM 780 C C . THR A 1 110 ? 0.978 14.657 -3.216 1.00 50.81 110 THR A C 1
ATOM 782 O O . THR A 1 110 ? 1.381 13.660 -2.604 1.00 50.81 110 THR A O 1
ATOM 785 N N . LEU A 1 111 ? -0.321 14.813 -3.488 1.00 53.59 111 LEU A N 1
ATOM 786 C CA . LEU A 1 111 ? -1.410 13.889 -3.130 1.00 53.59 111 LEU A CA 1
ATOM 787 C C . LEU A 1 111 ? -1.290 12.486 -3.776 1.00 53.59 111 LEU A C 1
ATOM 789 O O . LEU A 1 111 ? -2.258 11.737 -3.827 1.00 53.59 111 LEU A O 1
ATOM 793 N N . ASP A 1 112 ? -0.088 12.089 -4.174 1.00 50.88 112 ASP A N 1
ATOM 794 C CA . ASP A 1 112 ? 0.218 11.094 -5.188 1.00 50.88 112 ASP A CA 1
ATOM 795 C C . ASP A 1 112 ? 0.731 9.771 -4.564 1.00 50.88 112 ASP A C 1
ATOM 797 O O . ASP A 1 112 ? 1.207 8.881 -5.257 1.00 50.88 112 ASP A O 1
ATOM 801 N N . SER A 1 113 ? 0.685 9.611 -3.231 1.00 56.03 113 SER A N 1
ATOM 802 C CA . SER A 1 113 ? 1.176 8.415 -2.506 1.00 56.03 113 SER A CA 1
ATOM 803 C C . SER A 1 113 ? 0.280 8.055 -1.302 1.00 56.03 113 SER A C 1
ATOM 805 O O . SER A 1 113 ? -0.291 8.954 -0.682 1.00 56.03 113 SER A O 1
ATOM 807 N N . PHE A 1 114 ? 0.246 6.787 -0.856 1.00 60.56 114 PHE A N 1
ATOM 808 C CA . PHE A 1 114 ? -0.564 6.288 0.288 1.00 60.56 114 PHE A CA 1
ATOM 809 C C . PHE A 1 114 ? -0.374 7.104 1.590 1.00 60.56 114 PHE A C 1
ATOM 811 O O . PHE A 1 114 ? 0.748 7.304 2.051 1.00 60.56 114 PHE A O 1
ATOM 818 N N . LYS A 1 115 ? -1.444 7.633 2.192 1.00 52.88 115 LYS A N 1
ATOM 819 C CA . LYS A 1 115 ? -1.426 8.782 3.135 1.00 52.88 115 LYS A CA 1
ATOM 820 C C . LYS A 1 115 ? -1.082 8.473 4.628 1.00 52.88 115 LYS A C 1
ATOM 822 O O . 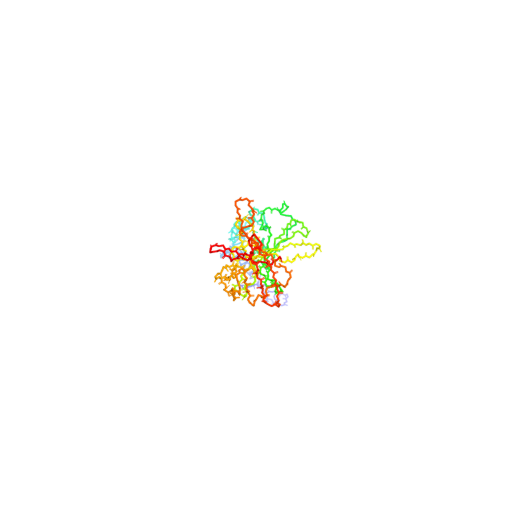LYS A 1 115 ? -1.534 9.198 5.502 1.00 52.88 115 LYS A O 1
ATOM 827 N N . SER A 1 116 ? -0.179 7.512 4.890 1.00 49.69 116 SER A N 1
ATOM 828 C CA . SER A 1 116 ? 0.414 7.060 6.187 1.00 49.69 116 SER A CA 1
ATOM 829 C C . SER A 1 116 ? -0.272 5.867 6.883 1.00 49.69 116 SER A C 1
ATOM 831 O O . SER A 1 116 ? -1.458 5.910 7.182 1.00 49.69 116 SER A O 1
ATOM 833 N N . GLY A 1 117 ? 0.499 4.799 7.124 1.00 55.09 117 GLY A N 1
ATOM 834 C CA . GLY A 1 117 ? 0.099 3.559 7.799 1.00 55.09 117 GLY A CA 1
ATOM 835 C C . GLY A 1 117 ? 1.322 2.657 8.025 1.00 55.09 117 GLY A C 1
ATOM 836 O O . GLY A 1 117 ? 1.905 2.193 7.054 1.00 55.09 117 GLY A O 1
ATOM 837 N N . GLU A 1 118 ? 1.746 2.437 9.272 1.00 52.84 118 GLU A N 1
ATOM 838 C CA . GLU A 1 118 ? 2.813 1.484 9.651 1.00 52.84 118 GLU A CA 1
ATOM 839 C C . GLU A 1 118 ? 2.187 0.185 10.157 1.00 52.84 118 GLU A C 1
ATOM 841 O O . GLU A 1 118 ? 1.425 0.245 11.111 1.00 52.84 118 GLU A O 1
ATOM 846 N N . LEU A 1 119 ? 2.521 -0.972 9.584 1.00 70.06 119 LEU A N 1
ATOM 847 C CA . LEU A 1 119 ? 2.075 -2.276 10.089 1.00 70.06 119 LEU A CA 1
ATOM 848 C C . LEU A 1 119 ? 3.082 -2.816 11.127 1.00 70.06 119 LEU A C 1
ATOM 850 O O . LEU A 1 119 ? 4.192 -3.187 10.753 1.00 70.06 119 LEU A O 1
ATOM 854 N N . SER A 1 120 ? 2.710 -2.902 12.409 1.00 67.62 120 SER A N 1
ATOM 855 C CA . SER A 1 120 ? 3.593 -3.350 13.509 1.00 67.62 120 SER A CA 1
ATOM 856 C C . SER A 1 120 ? 2.950 -4.463 14.343 1.00 67.62 120 SER A C 1
ATOM 858 O O . SER A 1 120 ? 1.749 -4.435 14.582 1.00 67.62 120 SER A O 1
ATOM 860 N N . TYR A 1 121 ? 3.737 -5.404 14.874 1.00 76.12 121 TYR A N 1
A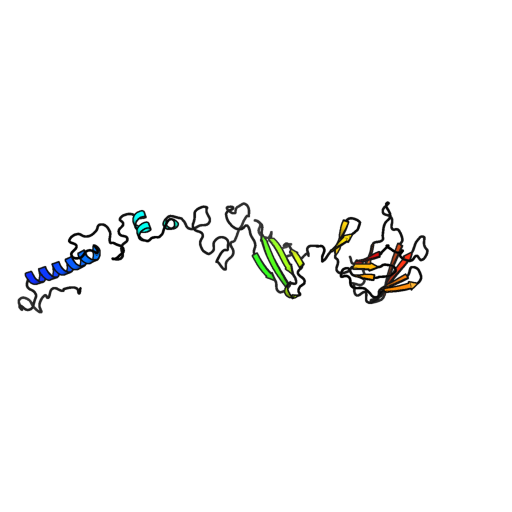TOM 861 C CA . TYR A 1 121 ? 3.294 -6.305 15.951 1.00 76.12 121 TYR A CA 1
ATOM 862 C C . TYR A 1 121 ? 4.023 -5.973 17.261 1.00 76.12 121 TYR A C 1
ATOM 864 O O . TYR A 1 121 ? 5.250 -5.973 17.322 1.00 76.12 121 TYR A O 1
ATOM 872 N N . LEU A 1 122 ? 3.264 -5.676 18.314 1.00 77.19 122 LEU A N 1
ATOM 873 C CA . LEU A 1 122 ? 3.727 -5.208 19.618 1.00 77.19 122 LEU A CA 1
ATOM 874 C C . LEU A 1 122 ? 3.650 -6.356 20.625 1.00 77.19 122 LEU A C 1
ATOM 876 O O . LEU A 1 122 ? 2.592 -6.642 21.179 1.00 77.19 122 LEU A O 1
ATOM 880 N N . SER A 1 123 ? 4.779 -7.024 20.858 1.00 76.19 123 SER A N 1
ATOM 881 C CA . SER A 1 123 ? 4.847 -8.279 21.621 1.00 76.19 123 SER A CA 1
ATOM 882 C C . SER A 1 123 ? 4.534 -8.141 23.114 1.00 76.19 123 SER A C 1
ATOM 884 O O . SER A 1 123 ? 3.909 -9.039 23.670 1.00 76.19 123 SER A O 1
ATOM 886 N N . PHE A 1 124 ? 4.921 -7.031 23.755 1.00 76.62 124 PHE A N 1
ATOM 887 C CA . PHE A 1 124 ? 4.576 -6.753 25.159 1.00 76.62 124 PHE A CA 1
ATOM 888 C C . PHE A 1 124 ? 3.071 -6.515 25.362 1.00 76.62 124 PHE A C 1
ATOM 890 O O . PHE A 1 124 ? 2.553 -6.807 26.434 1.00 76.62 124 PHE A O 1
ATOM 897 N N . ASP A 1 125 ? 2.381 -6.012 24.332 1.00 76.56 125 ASP A N 1
ATOM 898 C CA . ASP A 1 125 ? 0.954 -5.664 24.372 1.00 76.56 125 ASP A CA 1
ATOM 899 C C . ASP A 1 125 ? 0.046 -6.727 23.704 1.00 76.56 125 ASP A C 1
ATOM 901 O O . ASP A 1 125 ? -1.180 -6.631 23.803 1.00 76.56 125 ASP A O 1
ATOM 905 N N . ASP A 1 126 ? 0.643 -7.697 22.997 1.00 84.31 126 ASP A N 1
ATOM 906 C CA . ASP A 1 126 ? 0.012 -8.655 22.072 1.00 84.31 126 ASP A CA 1
ATOM 907 C C . ASP A 1 126 ? -0.924 -7.998 21.039 1.00 84.31 126 ASP A C 1
ATOM 909 O O . ASP A 1 126 ? -2.082 -8.392 20.900 1.00 84.31 126 ASP A O 1
ATOM 913 N N . VAL A 1 127 ? -0.433 -6.973 20.323 1.00 83.06 127 VAL A N 1
ATOM 914 C CA . VAL A 1 127 ? -1.227 -6.179 19.358 1.00 83.06 127 VAL A CA 1
ATOM 915 C C . VAL A 1 127 ? -0.585 -6.130 17.974 1.00 83.06 127 VAL A C 1
ATOM 917 O O . VAL A 1 127 ? 0.555 -5.696 17.854 1.00 83.06 127 VAL A O 1
ATOM 920 N N . SER A 1 128 ? -1.333 -6.453 16.918 1.00 83.88 128 SER A N 1
ATOM 921 C CA . SER A 1 128 ? -0.985 -6.087 15.533 1.00 83.88 128 SER A CA 1
ATOM 922 C C . SER A 1 128 ? -1.629 -4.747 15.174 1.00 83.88 128 SER A C 1
ATOM 924 O O . SER A 1 128 ? -2.852 -4.663 15.176 1.00 83.88 128 SER A O 1
ATOM 926 N N . ALA A 1 129 ? -0.858 -3.702 14.879 1.00 84.31 129 ALA A N 1
ATOM 927 C CA . ALA A 1 129 ? -1.334 -2.333 14.703 1.00 84.31 129 ALA A CA 1
ATOM 928 C C . ALA A 1 129 ? -0.979 -1.713 13.345 1.00 84.31 129 ALA A C 1
ATOM 930 O O . ALA A 1 129 ? 0.045 -2.033 12.754 1.00 84.31 129 ALA A O 1
ATOM 931 N N . ILE A 1 130 ? -1.830 -0.788 12.902 1.00 87.75 130 ILE A N 1
ATOM 932 C CA . ILE A 1 130 ? -1.568 0.243 11.907 1.00 87.75 130 ILE A CA 1
ATOM 933 C C . ILE A 1 130 ? -1.297 1.560 12.651 1.00 87.75 130 ILE A C 1
ATOM 935 O O . ILE A 1 130 ? -2.186 2.074 13.335 1.00 87.75 130 ILE A O 1
ATOM 939 N N . THR A 1 131 ? -0.101 2.137 12.516 1.00 76.94 131 THR A N 1
ATOM 940 C CA . THR A 1 131 ? 0.187 3.507 12.974 1.00 76.94 131 THR A CA 1
ATOM 941 C C . THR A 1 131 ? -0.139 4.503 11.872 1.00 76.94 131 THR A C 1
ATOM 943 O O . THR A 1 131 ? 0.483 4.492 10.815 1.00 76.94 131 THR A O 1
ATOM 946 N N . LEU A 1 132 ? -1.073 5.404 12.137 1.00 76.50 132 LEU A N 1
ATOM 947 C CA . LEU A 1 132 ? -1.400 6.550 11.299 1.00 76.50 132 LEU A CA 1
ATOM 948 C C . LEU A 1 132 ? -0.707 7.784 11.877 1.00 76.50 132 LEU A C 1
ATOM 950 O O . LEU A 1 132 ? -0.632 7.947 13.095 1.00 76.50 132 LEU A O 1
ATOM 954 N N . ALA A 1 133 ? -0.191 8.662 11.030 1.00 66.00 133 ALA A N 1
ATOM 955 C CA . ALA A 1 133 ? 0.472 9.883 11.472 1.00 66.00 133 ALA A CA 1
ATOM 956 C C . ALA A 1 133 ? -0.117 11.093 10.746 1.00 66.00 133 ALA A C 1
ATOM 958 O O . ALA A 1 133 ? -0.549 10.991 9.600 1.00 66.00 133 ALA A O 1
ATOM 959 N N . THR A 1 134 ? -0.150 12.244 11.412 1.00 60.50 134 THR A N 1
ATOM 960 C CA . THR A 1 134 ? -0.486 13.513 10.754 1.00 60.50 134 THR A CA 1
ATOM 961 C C . THR A 1 134 ? 0.788 14.187 10.228 1.00 60.50 134 THR A C 1
ATOM 963 O O . THR A 1 134 ? 1.882 13.629 10.322 1.00 60.50 134 THR A O 1
ATOM 966 N N . ARG A 1 135 ? 0.650 15.406 9.684 1.00 51.78 135 ARG A N 1
ATOM 967 C CA . ARG A 1 135 ? 1.773 16.320 9.407 1.00 51.78 135 ARG A CA 1
ATOM 968 C C . ARG A 1 135 ? 2.713 16.486 10.587 1.00 51.78 135 ARG A C 1
ATOM 970 O O . ARG A 1 135 ? 3.925 16.591 10.452 1.00 51.78 135 ARG A O 1
ATOM 977 N N . GLU A 1 136 ? 2.130 16.565 11.766 1.00 53.75 136 GLU A N 1
ATOM 978 C CA . GLU A 1 136 ? 2.823 17.156 12.889 1.00 53.75 136 GLU A CA 1
ATOM 979 C C . GLU A 1 136 ? 3.678 16.110 13.602 1.00 53.75 136 GLU A C 1
ATOM 981 O O . GLU A 1 136 ? 3.232 14.998 13.918 1.00 53.75 136 GLU A O 1
ATOM 986 N N . SER A 1 137 ? 4.922 16.479 13.910 1.00 53.56 137 SER A N 1
ATOM 987 C CA . SER A 1 137 ? 5.790 15.652 14.740 1.00 53.56 137 SER A CA 1
ATOM 988 C C . SER A 1 137 ? 5.113 15.434 16.103 1.00 53.56 137 SER A C 1
ATOM 990 O O . SER A 1 137 ? 4.679 16.373 16.761 1.00 53.56 137 SER A O 1
ATOM 992 N N . ASN A 1 138 ? 4.977 14.165 16.510 1.00 56.06 138 ASN A N 1
ATOM 993 C CA . ASN A 1 138 ? 4.276 13.695 17.722 1.00 56.06 138 ASN A CA 1
ATOM 994 C C . ASN A 1 138 ? 2.748 13.567 17.640 1.00 56.06 138 ASN A C 1
ATOM 996 O O . ASN A 1 138 ? 2.140 13.173 18.630 1.00 56.06 138 ASN A O 1
ATOM 1000 N N . SER A 1 139 ? 2.133 13.791 16.477 1.00 68.00 139 SER A N 1
ATOM 1001 C CA . SER A 1 139 ? 0.707 13.519 16.264 1.00 68.00 139 SER A CA 1
ATOM 1002 C C . SER A 1 139 ? 0.525 12.204 15.510 1.00 68.00 139 SER A C 1
ATOM 1004 O O . SER A 1 139 ? 0.464 12.151 14.282 1.00 68.00 139 SER A O 1
ATOM 1006 N N . LYS A 1 140 ? 0.492 11.110 16.272 1.00 75.19 140 LYS A N 1
ATOM 1007 C CA . LYS A 1 140 ? 0.314 9.743 15.764 1.00 75.19 140 LYS A CA 1
ATOM 1008 C C . LYS A 1 140 ? -0.939 9.122 16.370 1.00 75.19 140 LYS A C 1
ATOM 1010 O O . LYS A 1 140 ? -1.366 9.499 17.450 1.00 75.19 140 LYS A O 1
ATOM 1015 N N . GLY A 1 141 ? -1.522 8.147 15.706 1.00 84.06 141 GLY A N 1
ATOM 1016 C CA . GLY A 1 141 ? -2.575 7.305 16.248 1.00 84.06 141 GLY A CA 1
ATOM 1017 C C . GLY A 1 141 ? -2.260 5.871 15.890 1.00 84.06 141 GLY A C 1
ATOM 1018 O O . GLY A 1 141 ? -1.783 5.603 14.794 1.00 84.06 141 GLY A O 1
ATOM 1019 N N . GLN A 1 142 ? -2.488 4.944 16.807 1.00 87.81 142 GLN A N 1
ATOM 1020 C CA . GLN A 1 142 ? -2.410 3.527 16.483 1.00 87.81 142 GLN A CA 1
ATOM 1021 C C . GLN A 1 142 ? -3.793 2.913 16.558 1.00 87.81 142 GLN A C 1
ATOM 1023 O O . GLN A 1 142 ? -4.527 3.155 17.513 1.00 87.81 142 GLN A O 1
ATOM 1028 N N . LEU A 1 143 ? -4.104 2.118 15.543 1.00 89.50 143 LEU A N 1
ATOM 1029 C CA . LEU A 1 143 ? -5.254 1.233 15.459 1.00 89.50 143 LEU A CA 1
ATOM 1030 C C . LEU A 1 143 ? -4.717 -0.191 15.462 1.00 89.50 143 LEU A C 1
ATOM 1032 O O . LEU A 1 143 ? -3.887 -0.497 14.622 1.00 89.50 143 LEU A O 1
ATOM 1036 N N . GLY A 1 144 ? -5.156 -1.072 16.350 1.00 90.44 144 GLY A N 1
ATOM 1037 C CA . GLY A 1 144 ? -4.632 -2.433 16.378 1.00 90.44 144 GLY A CA 1
ATOM 1038 C C . GLY A 1 144 ? -5.620 -3.498 16.806 1.00 90.44 144 GLY A C 1
ATOM 1039 O O . GLY A 1 144 ? -6.697 -3.207 17.311 1.00 90.44 144 GLY A O 1
ATOM 1040 N N . LEU A 1 145 ? -5.227 -4.745 16.578 1.00 89.12 145 LEU A N 1
ATOM 1041 C CA . LEU A 1 145 ? -5.929 -5.959 16.964 1.00 89.12 145 LEU A CA 1
ATOM 1042 C C . LEU A 1 145 ? -5.137 -6.649 18.069 1.00 89.12 145 LEU A C 1
ATOM 1044 O O . LEU A 1 145 ? -4.019 -7.111 17.832 1.00 89.12 145 LEU A O 1
ATOM 1048 N N . ARG A 1 146 ? -5.710 -6.703 19.270 1.00 87.81 146 ARG A N 1
ATOM 1049 C CA . ARG A 1 146 ? -5.124 -7.348 20.449 1.00 87.81 146 ARG A CA 1
ATOM 1050 C C . ARG A 1 146 ? -5.591 -8.790 20.588 1.00 87.81 146 ARG A C 1
ATOM 1052 O O . ARG A 1 146 ? -6.754 -9.050 20.327 1.00 87.81 146 ARG A O 1
ATOM 1059 N N . GLY A 1 147 ? -4.748 -9.695 21.089 1.00 79.12 147 GLY A N 1
ATOM 1060 C CA . GLY A 1 147 ? -5.206 -11.007 21.577 1.00 79.12 147 GLY A CA 1
ATOM 1061 C C . GLY A 1 147 ? -5.393 -12.063 20.486 1.00 79.12 147 GLY A C 1
ATOM 1062 O O . GLY A 1 147 ? -6.058 -13.080 20.705 1.00 79.12 147 GLY A O 1
ATOM 1063 N N . LEU A 1 148 ? -4.786 -11.847 19.312 1.00 75.31 148 LEU A N 1
ATOM 1064 C CA . LEU A 1 148 ? -4.880 -12.740 18.150 1.00 75.31 148 LEU A CA 1
ATOM 1065 C C . LEU A 1 148 ? -4.423 -14.173 18.467 1.00 75.31 148 LEU A C 1
ATOM 1067 O O . LEU A 1 148 ? -4.999 -15.127 17.951 1.00 75.31 148 LEU A O 1
ATOM 1071 N N . LYS A 1 149 ? -3.438 -14.341 19.359 1.00 72.50 149 LYS A N 1
ATOM 1072 C CA . LYS A 1 149 ? -2.938 -15.659 19.792 1.00 72.50 149 LYS A CA 1
ATOM 1073 C C . LYS A 1 149 ? -3.937 -16.443 20.642 1.00 72.50 149 LYS A C 1
ATOM 1075 O O . LYS A 1 149 ? -3.882 -17.667 20.672 1.00 72.50 149 LYS A O 1
ATOM 1080 N N . ASN A 1 150 ? -4.853 -15.742 21.307 1.00 71.19 150 ASN A N 1
ATOM 1081 C CA . ASN A 1 150 ? -5.798 -16.316 22.264 1.00 71.19 150 ASN A CA 1
ATOM 1082 C C . ASN A 1 150 ? -7.205 -16.499 21.668 1.00 71.19 150 ASN A C 1
ATOM 1084 O O . ASN A 1 150 ? -8.141 -16.825 22.396 1.00 71.19 150 ASN A O 1
ATOM 1088 N N . GLY A 1 151 ? -7.375 -16.250 20.361 1.00 67.25 151 GLY A N 1
ATOM 1089 C CA . GLY A 1 151 ? -8.660 -16.376 19.664 1.00 67.25 151 GLY A CA 1
ATOM 1090 C C . GLY A 1 151 ? -9.714 -15.338 20.071 1.00 67.25 151 GLY A C 1
ATOM 1091 O O . GLY A 1 151 ? -10.883 -15.497 19.731 1.00 67.25 151 GLY A O 1
ATOM 1092 N N . LYS A 1 152 ? -9.323 -14.283 20.798 1.00 68.25 152 LYS A N 1
ATOM 1093 C CA . LYS A 1 152 ? -10.199 -13.190 21.246 1.00 68.25 152 LYS A CA 1
ATOM 1094 C C . LYS A 1 152 ? -9.597 -11.863 20.801 1.00 68.25 152 LYS A C 1
ATOM 1096 O O . LYS A 1 152 ? -8.792 -11.280 21.520 1.00 68.25 152 LYS A O 1
ATOM 1101 N N . ALA A 1 153 ? -9.938 -11.456 19.580 1.00 76.69 153 ALA A N 1
ATOM 1102 C CA . ALA A 1 153 ? -9.420 -10.235 18.983 1.00 76.69 153 ALA A CA 1
ATOM 1103 C C . ALA A 1 153 ? -10.205 -9.009 19.471 1.00 76.69 153 ALA A C 1
ATOM 1105 O O . ALA A 1 153 ? -11.405 -8.928 19.223 1.00 76.69 153 ALA A O 1
ATOM 1106 N N . ASP A 1 154 ? -9.524 -8.050 20.096 1.00 84.06 154 ASP A N 1
ATOM 1107 C CA . ASP A 1 154 ? -10.097 -6.746 20.448 1.00 84.06 154 ASP A CA 1
ATOM 1108 C C . ASP A 1 154 ? -9.540 -5.654 19.534 1.00 84.06 154 ASP A C 1
ATOM 1110 O O . ASP A 1 154 ? -8.326 -5.566 19.325 1.00 84.06 154 ASP A O 1
ATOM 1114 N N . LEU A 1 155 ? -10.418 -4.781 19.032 1.00 88.88 155 LEU A N 1
ATOM 1115 C CA . LEU A 1 155 ? -9.992 -3.553 18.369 1.00 88.88 155 LEU A CA 1
ATOM 1116 C C . LEU A 1 155 ? -9.542 -2.550 19.433 1.00 88.88 155 LEU A C 1
ATOM 1118 O O . LEU A 1 155 ? -10.313 -2.179 20.318 1.00 88.88 155 LEU A O 1
ATOM 1122 N N . VAL A 1 156 ? -8.297 -2.102 19.342 1.00 90.19 156 VAL A N 1
ATOM 1123 C CA . VAL A 1 156 ? -7.679 -1.189 20.302 1.00 90.19 156 VAL A CA 1
ATOM 1124 C C . VAL A 1 156 ? -7.113 0.034 19.601 1.00 90.19 156 VAL A C 1
ATOM 1126 O O . VAL A 1 156 ? -6.646 -0.032 18.464 1.00 90.19 156 VAL A O 1
ATOM 1129 N N . LEU A 1 157 ? -7.140 1.164 20.294 1.00 93.19 157 LEU A N 1
ATOM 1130 C CA . LEU A 1 157 ? -6.587 2.419 19.820 1.00 93.19 157 LEU A CA 1
ATOM 1131 C C . LEU A 1 157 ? -5.794 3.124 20.911 1.00 93.19 157 LEU A C 1
ATOM 1133 O O . LEU A 1 157 ? -6.059 2.977 22.104 1.00 93.19 157 LEU A O 1
ATOM 1137 N N . ARG A 1 158 ? -4.776 3.873 20.502 1.00 89.12 158 ARG A N 1
ATOM 1138 C CA . ARG A 1 158 ? -4.018 4.737 21.406 1.00 89.12 158 ARG A CA 1
ATOM 1139 C C . ARG A 1 158 ? -3.435 5.922 20.665 1.00 89.12 158 ARG A C 1
ATOM 1141 O O . ARG A 1 158 ? -3.207 5.871 19.456 1.00 89.12 158 ARG A O 1
ATOM 1148 N N . VAL A 1 159 ? -3.158 6.968 21.424 1.00 88.00 159 VAL A N 1
ATOM 1149 C CA . VAL A 1 159 ? -2.565 8.214 20.939 1.00 88.00 159 VAL A CA 1
ATOM 1150 C C . VAL A 1 159 ? -1.354 8.558 21.806 1.00 88.00 159 VAL A C 1
ATOM 1152 O O . VAL A 1 159 ? -1.218 8.035 22.910 1.00 88.00 159 VAL A O 1
ATOM 1155 N N . PRO A 1 160 ? -0.421 9.384 21.336 1.00 77.31 160 PRO A N 1
ATOM 1156 C CA . PRO A 1 160 ? 0.663 9.900 22.144 1.00 77.31 160 PRO A CA 1
ATOM 1157 C C . PRO A 1 160 ? 0.174 11.002 23.090 1.00 77.31 160 PRO A C 1
ATOM 1159 O O . PRO A 1 160 ? -0.710 11.791 22.765 1.00 77.31 160 PRO A O 1
ATOM 1162 N N . LYS A 1 161 ? 0.799 11.061 24.261 1.00 81.44 161 LYS A N 1
ATOM 1163 C CA . LYS A 1 161 ? 0.682 12.102 25.277 1.00 81.44 161 LYS A CA 1
ATOM 1164 C C . LYS A 1 161 ? 2.049 12.258 25.950 1.00 81.44 161 LYS A C 1
ATOM 1166 O O . LYS A 1 161 ? 2.659 11.263 26.333 1.00 81.44 161 LYS A O 1
ATOM 1171 N N . ASP A 1 162 ? 2.557 13.484 26.062 1.00 80.38 162 ASP A N 1
ATOM 1172 C CA . ASP A 1 162 ? 3.841 13.789 26.724 1.00 80.38 162 ASP A CA 1
ATOM 1173 C C . ASP A 1 162 ? 5.032 12.945 26.207 1.00 80.38 162 ASP A C 1
ATOM 1175 O O . ASP A 1 162 ? 5.880 12.477 26.966 1.00 80.38 162 ASP A O 1
ATOM 1179 N N . GLY A 1 163 ? 5.073 12.693 24.892 1.00 69.19 163 GLY A N 1
ATOM 1180 C CA . GLY A 1 163 ? 6.140 11.917 24.244 1.00 69.19 163 GLY A CA 1
ATOM 1181 C C . GLY A 1 163 ? 6.066 10.396 24.443 1.00 69.19 163 GLY A C 1
ATOM 1182 O O . GLY A 1 163 ? 6.962 9.684 23.993 1.00 69.19 163 GLY A O 1
ATOM 1183 N N . LYS A 1 164 ? 5.008 9.874 25.078 1.00 76.19 164 LYS A N 1
ATOM 1184 C CA . LYS A 1 164 ? 4.744 8.433 25.240 1.00 76.19 164 LYS A CA 1
ATOM 1185 C C . LYS A 1 164 ? 3.358 8.081 24.711 1.00 76.19 164 LYS A C 1
ATOM 1187 O O . LYS A 1 164 ? 2.462 8.912 24.727 1.00 76.19 164 LYS A O 1
ATOM 1192 N N . PHE A 1 165 ? 3.146 6.852 24.250 1.00 81.38 165 PHE A N 1
ATOM 1193 C CA . PHE A 1 165 ? 1.786 6.411 23.943 1.00 81.38 165 PHE A CA 1
ATOM 1194 C C . PHE A 1 165 ? 0.972 6.254 25.227 1.00 81.38 165 PHE A C 1
ATOM 1196 O O . PHE A 1 165 ? 1.475 5.751 26.234 1.00 81.38 165 PHE A O 1
ATOM 1203 N N . THR A 1 166 ? -0.291 6.672 25.183 1.00 87.88 166 THR A N 1
ATOM 1204 C CA . THR A 1 166 ? -1.251 6.358 26.236 1.00 87.88 166 THR A CA 1
ATOM 1205 C C . THR A 1 166 ? -1.385 4.843 26.377 1.00 87.88 166 THR A C 1
ATOM 1207 O O . THR A 1 166 ? -1.107 4.098 25.426 1.00 87.88 166 THR A O 1
ATOM 1210 N N . PRO A 1 167 ? -1.880 4.362 27.529 1.00 89.44 167 PRO A N 1
ATOM 1211 C CA . PRO A 1 167 ? -2.429 3.020 27.597 1.00 89.44 167 PRO A CA 1
ATOM 1212 C C . PRO A 1 167 ? -3.410 2.781 26.444 1.00 89.44 167 PRO A C 1
ATOM 1214 O O . PRO A 1 167 ? -4.084 3.702 25.971 1.00 89.44 167 PRO A O 1
ATOM 1217 N N . TRP A 1 168 ? -3.460 1.538 25.980 1.00 88.69 168 TRP A N 1
ATOM 1218 C CA . TRP A 1 168 ? -4.414 1.124 24.964 1.00 88.69 168 TRP A CA 1
ATOM 1219 C C . TRP A 1 168 ? -5.838 1.257 25.468 1.00 88.69 168 TRP A C 1
ATOM 1221 O O . TRP A 1 168 ? -6.169 0.760 26.544 1.00 88.69 168 TRP A O 1
ATOM 1231 N N . VAL A 1 169 ? -6.677 1.855 24.638 1.00 88.88 169 VAL A N 1
ATOM 1232 C CA . VAL A 1 169 ? -8.108 1.947 24.868 1.00 88.88 169 VAL A CA 1
ATOM 1233 C C . VAL A 1 169 ? -8.794 0.960 23.937 1.00 88.88 169 VAL A C 1
ATOM 1235 O O . VAL A 1 169 ? -8.524 0.939 22.736 1.00 88.88 169 VAL A O 1
ATOM 1238 N N . SER A 1 170 ? -9.661 0.120 24.488 1.00 85.75 170 SER A N 1
ATOM 1239 C CA . SER A 1 170 ? -10.478 -0.791 23.689 1.00 85.75 170 SER A CA 1
ATOM 1240 C C . SER A 1 170 ? -11.637 -0.041 23.043 1.00 85.75 170 SER A C 1
ATOM 1242 O O . SER A 1 170 ? -12.247 0.835 23.655 1.00 85.75 170 SER A O 1
ATOM 1244 N N . VAL A 1 171 ? -11.965 -0.410 21.811 1.00 85.56 171 VAL A N 1
ATOM 1245 C CA . VAL A 1 171 ? -13.189 0.037 21.151 1.00 85.56 171 VAL A CA 1
ATOM 1246 C C . VAL A 1 171 ? -14.336 -0.829 21.650 1.00 85.56 171 VAL A C 1
ATOM 1248 O O . VAL A 1 171 ? -14.272 -2.060 21.581 1.00 85.56 171 VAL A O 1
ATOM 1251 N N . PHE A 1 172 ? -15.386 -0.186 22.158 1.00 78.06 172 PHE A N 1
ATOM 1252 C CA . PHE A 1 172 ? -16.593 -0.895 22.550 1.00 78.06 172 PHE A CA 1
ATOM 1253 C C . PHE A 1 172 ? -17.377 -1.367 21.334 1.00 78.06 172 PHE A C 1
ATOM 1255 O O . PHE A 1 172 ? -17.664 -0.599 20.419 1.00 78.06 172 PHE A O 1
ATOM 1262 N N . HIS A 1 173 ? -17.739 -2.642 21.353 1.00 74.81 173 HIS A N 1
ATOM 1263 C CA . HIS A 1 173 ? -18.597 -3.295 20.378 1.00 74.81 173 HIS A CA 1
ATOM 1264 C C . HIS A 1 173 ? -19.529 -4.279 21.097 1.00 74.81 173 HIS A C 1
ATOM 1266 O O . HIS A 1 173 ? -19.346 -4.586 22.274 1.00 74.81 173 HIS A O 1
ATOM 1272 N N . GLY A 1 174 ? -20.521 -4.828 20.391 1.00 69.50 174 GLY A N 1
ATOM 1273 C CA . GLY A 1 174 ? -21.521 -5.728 20.991 1.00 69.50 174 GLY A CA 1
ATOM 1274 C C . GLY A 1 174 ? -20.972 -7.026 21.606 1.00 69.50 174 GLY A C 1
ATOM 1275 O O . GLY A 1 174 ? -21.729 -7.768 22.216 1.00 69.50 174 GLY A O 1
ATOM 1276 N N . GLY A 1 175 ? -19.674 -7.310 21.453 1.00 67.69 175 GLY A N 1
ATOM 1277 C CA . GLY A 1 175 ? -18.999 -8.438 22.100 1.00 67.69 175 GLY A CA 1
ATOM 1278 C C . GLY A 1 175 ? -18.285 -8.088 23.412 1.00 67.69 175 GLY A C 1
ATOM 1279 O O . GLY A 1 175 ? -17.931 -9.005 24.146 1.00 67.69 175 GLY A O 1
ATOM 1280 N N . ASN A 1 176 ? -18.068 -6.803 23.725 1.00 67.88 176 ASN A N 1
ATOM 1281 C CA . ASN A 1 176 ? -17.354 -6.364 24.933 1.00 67.88 176 ASN A CA 1
ATOM 1282 C C . ASN A 1 176 ? -18.028 -5.191 25.680 1.00 67.88 176 ASN A C 1
ATOM 1284 O O . ASN A 1 176 ? -17.481 -4.711 26.677 1.00 67.88 176 ASN A O 1
ATOM 1288 N N . ALA A 1 177 ? -19.225 -4.768 25.252 1.00 74.50 177 ALA A N 1
ATOM 1289 C CA . ALA A 1 177 ? -20.025 -3.745 25.920 1.00 74.50 177 ALA A CA 1
ATOM 1290 C C . ALA A 1 177 ? -21.533 -4.052 25.937 1.00 74.50 177 ALA A C 1
ATOM 1292 O O . ALA A 1 177 ? -22.044 -4.750 25.063 1.00 74.50 177 ALA A O 1
ATOM 1293 N N . ILE A 1 178 ? -22.248 -3.484 26.916 1.00 68.56 178 ILE A N 1
ATOM 1294 C CA . ILE A 1 178 ? -23.718 -3.519 27.024 1.00 68.56 178 ILE A CA 1
ATOM 1295 C C . ILE A 1 178 ? -24.270 -2.113 26.789 1.00 68.56 178 ILE A C 1
ATOM 1297 O O . ILE A 1 178 ? -23.723 -1.144 27.316 1.00 68.56 178 ILE A O 1
ATOM 1301 N N . VAL A 1 179 ? -25.373 -2.013 26.043 1.00 72.12 179 VAL A N 1
ATOM 1302 C CA . VAL A 1 179 ? -26.178 -0.789 25.943 1.00 72.12 179 VAL A CA 1
ATOM 1303 C C . VAL A 1 179 ? -27.338 -0.892 26.932 1.00 72.12 179 VAL A C 1
ATOM 1305 O O . VAL A 1 179 ? -28.117 -1.844 26.874 1.00 72.12 179 VAL A O 1
ATOM 1308 N N . THR A 1 180 ? -27.440 0.046 27.874 1.00 65.69 180 THR A N 1
ATOM 1309 C CA . THR A 1 180 ? -28.548 0.073 28.841 1.00 65.69 180 THR A CA 1
ATOM 1310 C C . THR A 1 180 ? -29.853 0.513 28.175 1.00 65.69 180 THR A C 1
ATOM 1312 O O . THR A 1 180 ? -29.847 1.082 27.085 1.00 65.69 180 THR A O 1
ATOM 1315 N N . ALA A 1 181 ? -30.989 0.318 28.853 1.00 59.53 181 ALA A N 1
ATOM 1316 C CA . ALA A 1 181 ? -32.289 0.808 28.378 1.00 59.53 181 ALA A CA 1
ATOM 1317 C C . ALA A 1 181 ? -32.326 2.339 28.182 1.00 59.53 181 ALA A C 1
ATOM 1319 O O . ALA A 1 181 ? -33.083 2.834 27.356 1.00 59.53 181 ALA A O 1
ATOM 1320 N N . ALA A 1 182 ? -31.469 3.077 28.898 1.00 65.62 182 ALA A N 1
ATOM 1321 C CA . ALA A 1 182 ? -31.297 4.522 28.751 1.00 65.62 182 ALA A CA 1
ATOM 1322 C C . ALA A 1 182 ? -30.295 4.920 27.641 1.00 65.62 182 ALA A C 1
ATOM 1324 O O . ALA A 1 182 ? -30.017 6.103 27.472 1.00 65.62 182 ALA A O 1
ATOM 1325 N N . GLY A 1 183 ? -29.722 3.956 26.906 1.00 66.25 183 GLY A N 1
ATOM 1326 C CA . GLY A 1 183 ? -28.776 4.197 25.808 1.00 66.25 183 GLY A CA 1
ATOM 1327 C C . GLY A 1 183 ? -27.301 4.322 26.214 1.00 66.25 183 GLY A C 1
ATOM 1328 O O . GLY A 1 183 ? -26.466 4.637 25.369 1.00 66.25 183 GLY A O 1
ATOM 1329 N N . ASN A 1 184 ? -26.945 4.059 27.477 1.00 70.69 184 ASN A N 1
ATOM 1330 C CA . ASN A 1 184 ? -25.560 4.174 27.955 1.00 70.69 184 ASN A CA 1
ATOM 1331 C C . ASN A 1 184 ? -24.727 2.935 27.580 1.00 70.69 184 ASN A C 1
ATOM 1333 O O . ASN A 1 184 ? -25.221 1.818 27.710 1.00 70.69 184 ASN A O 1
ATOM 1337 N N . ILE A 1 185 ? -23.457 3.110 27.189 1.00 72.56 185 ILE A N 1
ATOM 1338 C CA . ILE A 1 185 ? -22.520 2.013 26.859 1.00 72.56 185 ILE A CA 1
ATOM 1339 C C . ILE A 1 185 ? -21.644 1.684 28.075 1.00 72.56 185 ILE A C 1
ATOM 1341 O O . ILE A 1 185 ? -21.029 2.582 28.650 1.00 72.56 185 ILE A O 1
ATOM 1345 N N . LYS A 1 186 ? -21.560 0.402 28.455 1.00 67.31 186 LYS A N 1
ATOM 1346 C CA . LYS A 1 186 ? -20.825 -0.063 29.647 1.00 67.31 186 LYS A CA 1
ATOM 1347 C C . LYS A 1 186 ? -19.860 -1.206 29.362 1.00 67.31 186 LYS A C 1
ATOM 1349 O O . LYS A 1 186 ? -20.186 -2.080 28.564 1.00 67.31 186 LYS A O 1
ATOM 1354 N N . TYR A 1 187 ? -18.717 -1.226 30.064 1.00 65.12 187 TYR A N 1
ATOM 1355 C CA . TYR A 1 187 ? -17.721 -2.304 29.983 1.00 65.12 187 TYR A CA 1
ATOM 1356 C C . TYR A 1 187 ? -18.352 -3.633 30.385 1.00 65.12 187 TYR A C 1
ATOM 1358 O O . TYR A 1 187 ? -18.885 -3.755 31.488 1.00 65.12 187 TYR A O 1
ATOM 1366 N N . ALA A 1 188 ? -18.281 -4.635 29.510 1.00 61.03 188 ALA A N 1
ATOM 1367 C CA . ALA A 1 188 ? -18.994 -5.868 29.774 1.00 61.03 188 ALA A CA 1
ATOM 1368 C C . ALA A 1 188 ? -18.305 -6.691 30.871 1.00 61.03 188 ALA A C 1
ATOM 1370 O O . ALA A 1 188 ? -19.012 -7.195 31.714 1.00 61.03 188 ALA A O 1
ATOM 1371 N N . LEU A 1 189 ? -16.969 -6.782 30.967 1.00 56.44 189 LEU A N 1
ATOM 1372 C CA . LEU A 1 189 ? -16.281 -7.861 31.717 1.00 56.44 189 LEU A CA 1
ATOM 1373 C C . LEU A 1 189 ? -16.583 -8.026 33.224 1.00 56.44 189 LEU A C 1
ATOM 1375 O O . LEU A 1 189 ? -16.325 -9.112 33.739 1.00 56.44 189 LEU A O 1
ATOM 1379 N N . ASN A 1 190 ? -17.189 -7.053 33.906 1.00 65.88 190 ASN A N 1
ATOM 1380 C CA . ASN A 1 190 ? -17.470 -7.121 35.345 1.00 65.88 190 ASN A CA 1
ATOM 1381 C C . ASN A 1 190 ? -18.948 -6.878 35.681 1.00 65.88 190 ASN A C 1
ATOM 1383 O O . ASN A 1 190 ? -19.243 -6.216 36.676 1.00 65.88 190 ASN A O 1
ATOM 1387 N N . SER A 1 191 ? -19.870 -7.381 34.855 1.00 74.44 191 SER A N 1
ATOM 1388 C CA . SER A 1 191 ? -21.303 -7.236 35.103 1.00 74.44 191 SER A CA 1
ATOM 1389 C C . SER A 1 191 ? -22.015 -8.563 35.371 1.00 74.44 191 SER A C 1
ATOM 1391 O O . SER A 1 191 ? -21.643 -9.631 34.881 1.00 74.44 191 SER A O 1
ATOM 1393 N N . ALA A 1 192 ? -23.062 -8.508 36.180 1.00 81.75 192 ALA A N 1
ATOM 1394 C CA . ALA A 1 192 ? -23.977 -9.617 36.375 1.00 81.75 192 ALA A CA 1
ATOM 1395 C C . ALA A 1 192 ? -25.400 -9.084 36.463 1.00 81.75 192 ALA A C 1
ATOM 1397 O O . ALA A 1 192 ? -25.675 -8.122 37.182 1.00 81.75 192 ALA A O 1
ATOM 1398 N N . ARG A 1 193 ? -26.310 -9.741 35.751 1.00 87.44 193 ARG A N 1
ATOM 1399 C CA . ARG A 1 193 ? -27.737 -9.477 35.860 1.00 87.44 193 ARG A CA 1
ATOM 1400 C C . ARG A 1 193 ? -28.333 -10.428 36.881 1.00 87.44 193 ARG A C 1
ATOM 1402 O O . ARG A 1 193 ? -28.412 -11.630 36.626 1.00 87.44 193 ARG A O 1
ATOM 1409 N N . LEU A 1 194 ? -28.755 -9.882 38.015 1.00 92.00 194 LEU A N 1
ATOM 1410 C CA . LEU A 1 194 ? -29.476 -10.608 39.052 1.00 92.00 194 LEU A CA 1
ATOM 1411 C C . LEU A 1 194 ? -30.984 -10.514 38.798 1.00 92.00 194 LEU A C 1
ATOM 1413 O O . LEU A 1 194 ? -31.536 -9.426 38.647 1.00 92.00 194 LEU A O 1
ATOM 1417 N N . ARG A 1 195 ? -31.646 -11.662 38.791 1.00 93.38 195 ARG A N 1
ATOM 1418 C CA . ARG A 1 195 ? -33.098 -11.841 38.819 1.00 93.38 195 ARG A CA 1
ATOM 1419 C C . ARG A 1 195 ? -33.472 -12.643 40.061 1.00 93.38 195 ARG A C 1
ATOM 1421 O O . ARG A 1 195 ? -32.604 -13.064 40.824 1.00 93.38 195 ARG A O 1
ATOM 1428 N N . ASN A 1 196 ? -34.767 -12.862 40.252 1.00 92.50 196 ASN A N 1
ATOM 1429 C CA . ASN A 1 196 ? -35.257 -13.706 41.336 1.00 92.50 196 ASN A CA 1
ATOM 1430 C C . ASN A 1 196 ? -34.768 -15.161 41.233 1.00 92.50 196 ASN A C 1
ATOM 1432 O O . ASN A 1 196 ? -34.529 -15.811 42.247 1.00 92.50 196 ASN A O 1
ATOM 1436 N N . ASP A 1 197 ? -34.640 -15.648 39.999 1.00 91.50 197 ASP A N 1
ATOM 1437 C CA . ASP A 1 197 ? -34.439 -17.049 39.624 1.00 91.50 197 ASP A CA 1
ATOM 1438 C C . ASP A 1 197 ? -33.075 -17.332 38.973 1.00 91.50 197 ASP A C 1
ATOM 1440 O O . ASP A 1 197 ? -32.697 -18.490 38.787 1.00 91.50 197 ASP A O 1
ATOM 1444 N N . ALA A 1 198 ? -32.334 -16.288 38.600 1.00 91.38 198 ALA A N 1
ATOM 1445 C CA . ALA A 1 198 ? -31.074 -16.414 37.889 1.00 91.38 198 ALA A CA 1
ATOM 1446 C C . ALA A 1 198 ? -30.106 -15.280 38.229 1.00 91.38 198 ALA A C 1
ATOM 1448 O O . ALA A 1 198 ? -30.494 -14.130 38.415 1.00 91.38 198 ALA A O 1
ATOM 1449 N N . CYS A 1 199 ? -28.814 -15.586 38.198 1.00 89.38 199 CYS A N 1
ATOM 1450 C CA . CYS A 1 199 ? -27.760 -14.585 38.125 1.00 89.38 199 CYS A CA 1
ATOM 1451 C C . CYS A 1 199 ? -26.835 -14.975 36.979 1.00 89.38 199 CYS A C 1
ATOM 1453 O O . CYS A 1 199 ? -26.289 -16.076 36.985 1.00 89.38 199 CYS A O 1
ATOM 1455 N N . ILE A 1 200 ? -26.706 -14.120 35.969 1.00 85.69 200 ILE A N 1
ATOM 1456 C CA . ILE A 1 200 ? -25.978 -14.449 34.739 1.00 85.69 200 ILE A CA 1
ATOM 1457 C C . ILE A 1 200 ? -24.986 -13.326 34.447 1.00 85.69 200 ILE A C 1
ATOM 1459 O O . ILE A 1 200 ? -25.340 -12.148 34.513 1.00 85.69 200 ILE A O 1
ATOM 1463 N N . THR A 1 201 ? -23.742 -13.684 34.139 1.00 77.62 201 THR A N 1
ATOM 1464 C CA . THR A 1 201 ? -22.738 -12.731 33.646 1.00 77.62 201 THR A CA 1
ATOM 1465 C C . THR A 1 201 ? -23.058 -12.303 32.213 1.00 77.62 201 THR A C 1
ATOM 1467 O O . THR A 1 201 ? -23.800 -12.981 31.501 1.00 77.62 201 THR A O 1
ATOM 1470 N N . GLN A 1 202 ? -22.435 -11.232 31.722 1.00 67.88 202 GLN A N 1
ATOM 1471 C CA . GLN A 1 202 ? -22.580 -10.824 30.314 1.00 67.88 202 GLN A CA 1
ATOM 1472 C C . GLN A 1 202 ? -22.222 -11.920 29.292 1.00 67.88 202 GLN A C 1
ATOM 1474 O O . GLN A 1 202 ? -22.717 -11.897 28.172 1.00 67.88 202 GLN A O 1
ATOM 1479 N N . ASN A 1 203 ? -21.375 -12.886 29.666 1.00 65.12 203 ASN A N 1
ATOM 1480 C CA . ASN A 1 203 ? -20.923 -13.957 28.775 1.00 65.12 203 ASN A CA 1
ATOM 1481 C C . ASN A 1 203 ? -21.902 -15.145 28.756 1.00 65.12 203 ASN A C 1
ATOM 1483 O O . ASN A 1 203 ? -21.558 -16.220 28.271 1.00 65.12 203 ASN A O 1
ATOM 1487 N N . GLY A 1 204 ? -23.090 -14.993 29.353 1.00 72.94 204 GLY A N 1
ATOM 1488 C CA . GLY A 1 204 ? -24.075 -16.065 29.489 1.00 72.94 204 GLY A CA 1
ATOM 1489 C C . GLY A 1 204 ? -23.707 -17.113 30.543 1.00 72.94 204 GLY A C 1
ATOM 1490 O O . GLY A 1 204 ? -24.370 -18.142 30.643 1.00 72.94 204 GLY A O 1
ATOM 1491 N N . THR A 1 205 ? -22.657 -16.884 31.338 1.00 81.50 205 THR A N 1
ATOM 1492 C CA . THR A 1 205 ? -22.264 -17.807 32.409 1.00 81.50 205 THR A CA 1
ATOM 1493 C C . THR A 1 205 ? -23.161 -17.593 33.620 1.00 81.50 205 THR A C 1
ATOM 1495 O O . THR A 1 205 ? -23.218 -16.489 34.158 1.00 81.50 205 THR A O 1
ATOM 1498 N N . ALA A 1 206 ? -23.842 -18.642 34.077 1.00 85.00 206 ALA A N 1
ATOM 1499 C CA . ALA A 1 206 ? -24.607 -18.582 35.315 1.00 85.00 206 ALA A CA 1
ATOM 1500 C C . ALA A 1 206 ? -23.663 -18.467 36.523 1.00 85.00 206 ALA A C 1
ATOM 1502 O O . ALA A 1 206 ? -22.723 -19.250 36.670 1.00 85.00 206 ALA A O 1
ATOM 1503 N N . LEU A 1 207 ? -23.925 -17.496 37.394 1.00 86.81 207 LEU A N 1
ATOM 1504 C CA . LEU A 1 207 ? -23.310 -17.400 38.709 1.00 86.81 207 LEU A CA 1
ATOM 1505 C C . LEU A 1 207 ? -24.135 -18.192 39.717 1.00 86.81 207 LEU A C 1
ATOM 1507 O O . LEU A 1 207 ? -25.369 -18.223 39.669 1.00 86.81 207 LEU A O 1
ATOM 1511 N N . VAL A 1 208 ? -23.436 -18.799 40.672 1.00 90.25 208 VAL A N 1
ATOM 1512 C CA . VAL A 1 208 ? -24.082 -19.446 41.810 1.00 90.25 208 VAL A CA 1
ATOM 1513 C C . VAL A 1 208 ? -24.753 -18.353 42.631 1.00 90.25 208 VAL A C 1
ATOM 1515 O O . VAL A 1 208 ? -24.083 -17.510 43.226 1.00 90.25 208 VAL A O 1
ATOM 1518 N N . HIS A 1 209 ? -26.078 -18.358 42.643 1.00 91.94 209 HIS A N 1
ATOM 1519 C CA . HIS A 1 209 ? -26.880 -17.414 43.402 1.00 91.94 209 HIS A CA 1
ATOM 1520 C C . HIS A 1 209 ? -27.922 -18.167 44.223 1.00 91.94 209 HIS A C 1
ATOM 1522 O O . HIS A 1 209 ? -28.343 -19.265 43.858 1.00 91.94 209 HIS A O 1
ATOM 1528 N N . GLN A 1 210 ? -28.322 -17.585 45.346 1.00 93.88 210 GLN A N 1
ATOM 1529 C CA . GLN A 1 210 ? -29.308 -18.173 46.235 1.00 93.88 210 GLN A CA 1
ATOM 1530 C C . GLN A 1 210 ? -30.150 -17.079 46.883 1.00 93.88 210 GLN A C 1
ATOM 1532 O O . GLN A 1 210 ? -29.626 -16.112 47.432 1.00 93.88 210 GLN A O 1
ATOM 1537 N N . ARG A 1 211 ? -31.470 -17.260 46.885 1.00 94.31 211 ARG A N 1
ATOM 1538 C CA . ARG A 1 211 ? -32.363 -16.480 47.741 1.00 94.31 211 ARG A CA 1
ATOM 1539 C C . ARG A 1 211 ? -32.319 -17.053 49.157 1.00 94.31 211 ARG A C 1
ATOM 1541 O O . ARG A 1 211 ? -32.729 -18.191 49.374 1.00 94.31 211 ARG A O 1
ATOM 1548 N N . THR A 1 212 ? -31.815 -16.285 50.118 1.00 93.25 212 THR A 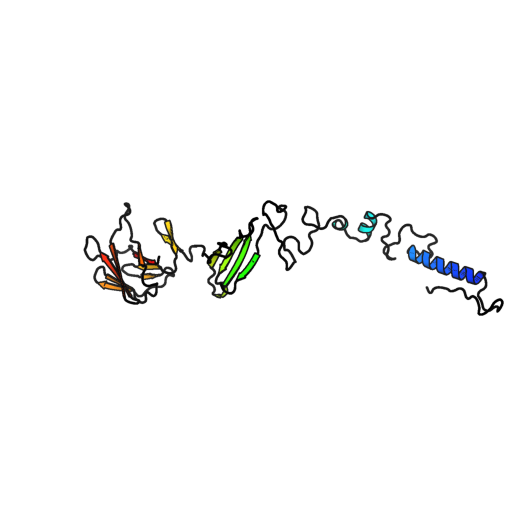N 1
ATOM 1549 C CA . THR A 1 212 ? -31.636 -16.730 51.514 1.00 93.25 212 THR A CA 1
ATOM 1550 C C . THR A 1 212 ? -32.767 -16.281 52.436 1.00 93.25 212 THR A C 1
ATOM 1552 O O . THR A 1 212 ? -33.029 -16.927 53.446 1.00 93.25 212 THR A O 1
ATOM 1555 N N . ALA A 1 213 ? -33.465 -15.204 52.077 1.00 94.00 213 ALA A N 1
ATOM 1556 C CA . ALA A 1 213 ? -34.681 -14.722 52.728 1.00 94.00 213 ALA A CA 1
ATOM 1557 C C . ALA A 1 213 ? -35.485 -13.866 51.737 1.00 94.00 213 ALA A C 1
ATOM 1559 O O . ALA A 1 213 ? -35.000 -13.567 50.645 1.00 94.00 213 ALA A O 1
ATOM 1560 N N . VAL A 1 214 ? -36.693 -13.437 52.121 1.00 93.50 214 VAL A N 1
ATOM 1561 C CA . VAL A 1 214 ? -37.456 -12.445 51.342 1.00 93.50 214 VAL A CA 1
ATOM 1562 C C . VAL A 1 214 ? -36.586 -11.213 51.101 1.00 93.50 214 VAL A C 1
ATOM 1564 O O . VAL A 1 214 ? -36.002 -10.662 52.037 1.00 93.50 214 VAL A O 1
ATOM 1567 N N . GLY A 1 215 ? -36.452 -10.828 49.835 1.00 93.31 215 GLY A N 1
ATOM 1568 C CA . GLY A 1 215 ? -35.638 -9.712 49.378 1.00 93.31 215 GLY A CA 1
ATOM 1569 C C . GLY A 1 215 ? -34.146 -9.852 49.663 1.00 93.31 215 GLY A C 1
ATOM 1570 O O . GLY A 1 215 ? -33.449 -8.849 49.617 1.00 93.31 215 GLY A O 1
ATOM 1571 N N . THR A 1 216 ? -33.620 -11.035 49.997 1.00 95.75 216 THR A N 1
ATOM 1572 C CA . THR A 1 216 ? -32.182 -11.222 50.252 1.00 95.75 216 THR A CA 1
ATOM 1573 C C . THR A 1 216 ? -31.606 -12.296 49.343 1.00 95.75 216 THR A C 1
ATOM 1575 O O . THR A 1 216 ? -31.974 -13.468 49.431 1.00 95.75 216 THR A O 1
ATOM 1578 N N . TYR A 1 217 ? -30.656 -11.885 48.509 1.00 95.25 217 TYR A N 1
ATOM 1579 C CA . TYR A 1 217 ? -29.986 -12.728 47.526 1.00 95.25 217 TYR A CA 1
ATOM 1580 C C . TYR A 1 217 ? -28.489 -12.759 47.811 1.00 95.25 217 TYR A C 1
ATOM 1582 O O . TYR A 1 217 ? -27.885 -11.719 48.068 1.00 95.25 217 TYR A O 1
ATOM 1590 N N . THR A 1 218 ? -27.881 -13.937 47.761 1.00 93.06 218 THR A N 1
ATOM 1591 C CA . THR A 1 218 ? -26.433 -14.119 47.853 1.00 93.06 218 THR A CA 1
ATOM 1592 C C . THR A 1 218 ? -25.896 -14.619 46.522 1.00 93.06 218 THR A C 1
ATOM 1594 O O . THR A 1 218 ? -26.486 -15.495 45.898 1.00 93.06 218 THR A O 1
ATOM 1597 N N . ILE A 1 219 ? -24.779 -14.055 46.075 1.00 90.75 219 ILE A N 1
ATOM 1598 C CA . ILE A 1 219 ? -24.061 -14.459 44.865 1.00 90.75 219 ILE A CA 1
ATOM 1599 C C . ILE A 1 219 ? -22.688 -14.949 45.316 1.00 90.75 219 ILE A C 1
ATOM 1601 O O . ILE A 1 219 ? -21.905 -14.182 45.881 1.00 90.75 219 ILE A O 1
ATOM 1605 N N . GLN A 1 220 ? -22.417 -16.236 45.113 1.00 86.50 220 GLN A N 1
ATOM 1606 C CA . GLN A 1 220 ? -21.166 -16.883 45.498 1.00 86.50 220 GLN A CA 1
ATOM 1607 C C . GLN A 1 220 ? -20.120 -16.768 44.388 1.00 86.50 220 GLN A C 1
ATOM 1609 O O . GLN A 1 220 ? -20.454 -16.634 43.211 1.00 86.50 220 GLN A O 1
ATOM 1614 N N . ASN A 1 221 ? -18.843 -16.872 44.768 1.00 74.75 221 ASN A N 1
ATOM 1615 C CA . ASN A 1 221 ? -17.703 -16.778 43.849 1.00 74.75 221 ASN A CA 1
ATOM 1616 C C . ASN A 1 221 ? -17.734 -15.507 42.992 1.00 74.75 221 ASN A C 1
ATOM 1618 O O . ASN A 1 221 ? -17.302 -15.498 41.842 1.00 74.75 221 ASN A O 1
ATOM 1622 N N . CYS A 1 222 ? -18.226 -14.415 43.569 1.00 70.69 222 CYS A N 1
ATOM 1623 C CA . CYS A 1 222 ? -18.103 -13.096 42.995 1.00 70.69 222 CYS A CA 1
ATOM 1624 C C . CYS A 1 222 ? -16.638 -12.651 43.152 1.00 70.69 222 CYS A C 1
ATOM 1626 O O . CYS A 1 222 ? -16.238 -12.095 44.175 1.00 70.69 222 CYS A O 1
ATOM 1628 N N . VAL A 1 223 ? -15.808 -13.004 42.164 1.00 61.22 22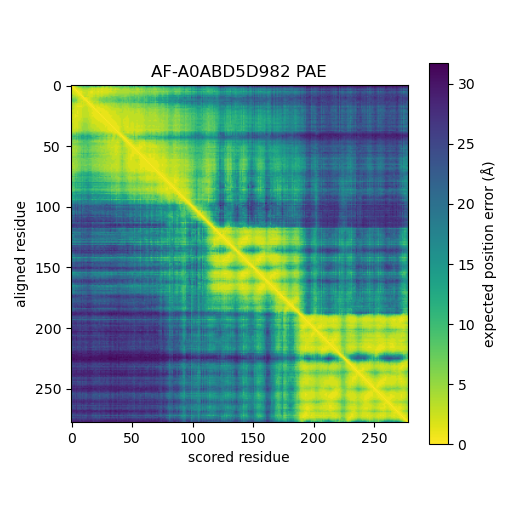3 VAL A N 1
ATOM 1629 C CA . VAL A 1 223 ? -14.361 -12.698 42.118 1.00 61.22 223 VAL A CA 1
ATOM 1630 C C . VAL A 1 223 ? -14.085 -11.299 41.543 1.00 61.22 223 VAL A C 1
ATOM 1632 O O . VAL A 1 223 ? -12.936 -10.904 41.383 1.00 61.22 223 VAL A O 1
ATOM 1635 N N . LEU A 1 224 ? -15.139 -10.552 41.220 1.00 56.28 224 LEU A N 1
ATOM 1636 C CA . LEU A 1 224 ? -15.066 -9.218 40.637 1.00 56.28 224 LEU A CA 1
ATOM 1637 C C . LEU A 1 224 ? -14.723 -8.210 41.765 1.00 56.28 224 LEU A C 1
ATOM 1639 O O . LEU A 1 224 ? -15.276 -8.299 42.862 1.00 56.28 224 LEU A O 1
ATOM 1643 N N . ASP A 1 225 ? -13.731 -7.349 41.511 1.00 53.19 225 ASP A N 1
ATOM 1644 C CA . ASP A 1 225 ? -12.991 -6.460 42.433 1.00 53.19 225 ASP A CA 1
ATOM 1645 C C . ASP A 1 225 ? -13.798 -5.789 43.578 1.00 53.19 225 ASP A C 1
ATOM 1647 O O . ASP A 1 225 ? -14.967 -5.433 43.456 1.00 53.19 225 ASP A O 1
ATOM 1651 N N . ARG A 1 226 ? -13.162 -5.631 44.745 1.00 54.06 226 ARG A N 1
ATOM 1652 C CA . ARG A 1 226 ? -13.811 -5.707 46.071 1.00 54.06 226 ARG A CA 1
ATOM 1653 C C . ARG A 1 226 ? -14.415 -4.422 46.648 1.00 54.06 226 ARG A C 1
ATOM 1655 O O . ARG A 1 226 ? -14.886 -4.487 47.776 1.00 54.06 226 ARG A O 1
ATOM 1662 N N . ASN A 1 227 ? -14.427 -3.275 45.961 1.00 52.47 227 ASN A N 1
ATOM 1663 C CA . ASN A 1 227 ? -14.815 -2.004 46.613 1.00 52.47 227 ASN A CA 1
ATOM 1664 C C . ASN A 1 227 ? -15.655 -1.010 45.782 1.00 52.47 227 ASN A C 1
ATOM 1666 O O . ASN A 1 227 ? -15.836 0.120 46.231 1.00 52.47 227 ASN A O 1
ATOM 1670 N N . GLN A 1 228 ? -16.187 -1.372 44.607 1.00 61.31 228 GLN A N 1
ATOM 1671 C CA . GLN A 1 228 ? -16.851 -0.392 43.719 1.00 61.31 228 GLN A CA 1
ATOM 1672 C C . GLN A 1 228 ? -18.096 -0.929 42.993 1.00 61.31 228 GLN A C 1
ATOM 1674 O O . GLN A 1 228 ? -18.297 -0.665 41.811 1.00 61.31 228 GLN A O 1
ATOM 1679 N N . TRP A 1 229 ? -18.957 -1.682 43.684 1.00 69.44 229 TRP A N 1
ATOM 1680 C CA . TRP A 1 229 ? -20.209 -2.145 43.078 1.00 69.44 229 TRP A CA 1
ATOM 1681 C C . TRP A 1 229 ? -21.217 -1.014 42.896 1.00 69.44 229 TRP A C 1
ATOM 1683 O O . TRP A 1 229 ? -21.704 -0.425 43.865 1.00 69.44 229 TRP A O 1
ATOM 1693 N N . VAL A 1 230 ? -21.610 -0.798 41.647 1.00 74.44 230 VAL A N 1
ATOM 1694 C CA . VAL A 1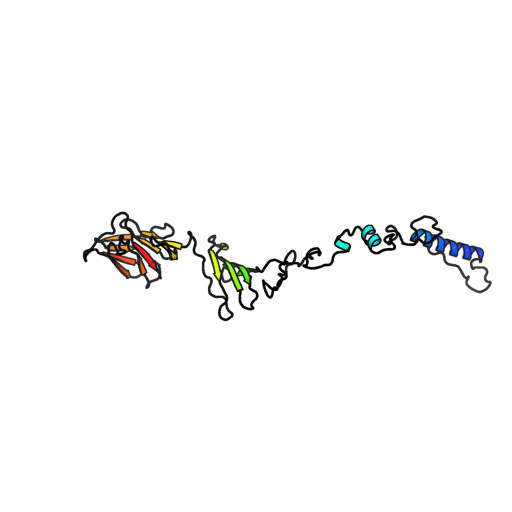 230 ? -22.770 -0.001 41.266 1.00 74.44 230 VAL A CA 1
ATOM 1695 C C . VAL A 1 230 ? -23.918 -0.938 40.922 1.00 74.44 230 VAL A C 1
ATOM 1697 O O . VAL A 1 230 ? -23.747 -2.014 40.346 1.00 74.44 230 VAL A O 1
ATOM 1700 N N . LYS A 1 231 ? -25.114 -0.515 41.321 1.00 84.69 231 LYS A N 1
ATOM 1701 C CA . LYS A 1 231 ? -26.379 -1.166 40.996 1.00 84.69 231 LYS A CA 1
ATOM 1702 C C . LYS A 1 231 ? -27.150 -0.279 40.034 1.00 84.69 231 LYS A C 1
ATOM 1704 O O . LYS A 1 231 ? -27.279 0.922 40.268 1.00 84.69 231 LYS A O 1
ATOM 1709 N N . GLU A 1 232 ? -27.707 -0.889 39.008 1.00 86.44 232 GLU A N 1
ATOM 1710 C CA . GLU A 1 232 ? -28.781 -0.307 38.223 1.00 86.44 232 GLU A CA 1
ATOM 1711 C C . GLU A 1 232 ? -30.081 -1.028 38.516 1.00 86.44 232 GLU A C 1
ATOM 1713 O O . GLU A 1 232 ? -30.134 -2.254 38.629 1.00 86.44 232 GLU A O 1
ATOM 1718 N N . LEU A 1 233 ? -31.116 -0.220 38.687 1.00 88.75 233 LEU A N 1
ATOM 1719 C CA . LEU A 1 233 ? -32.443 -0.649 39.074 1.00 88.75 233 LEU A CA 1
ATOM 1720 C C . LEU A 1 233 ? -33.399 -0.271 37.943 1.00 88.75 233 LEU A C 1
ATOM 1722 O O . LEU A 1 233 ? -33.201 0.773 37.316 1.00 88.75 233 LEU A O 1
ATOM 1726 N N . PRO A 1 234 ? -34.423 -1.090 37.678 1.00 87.88 234 PRO A N 1
ATOM 1727 C CA . PRO A 1 234 ? -35.459 -0.742 36.729 1.00 87.88 234 PRO A CA 1
ATOM 1728 C C . PRO A 1 234 ? -36.170 0.513 37.237 1.00 87.88 234 PRO A C 1
ATOM 1730 O O . PRO A 1 234 ? -36.466 0.629 38.431 1.00 87.88 234 PRO A O 1
ATOM 1733 N N . ILE A 1 235 ? -36.385 1.451 36.323 1.00 89.62 235 ILE A N 1
ATOM 1734 C CA . ILE A 1 235 ? -37.027 2.739 36.578 1.00 89.62 235 ILE A CA 1
ATOM 1735 C C . ILE A 1 235 ? -38.445 2.741 36.006 1.00 89.62 235 ILE A C 1
ATOM 1737 O O . ILE A 1 235 ? -38.725 1.997 35.064 1.00 89.62 235 ILE A O 1
ATOM 1741 N N . ASP A 1 236 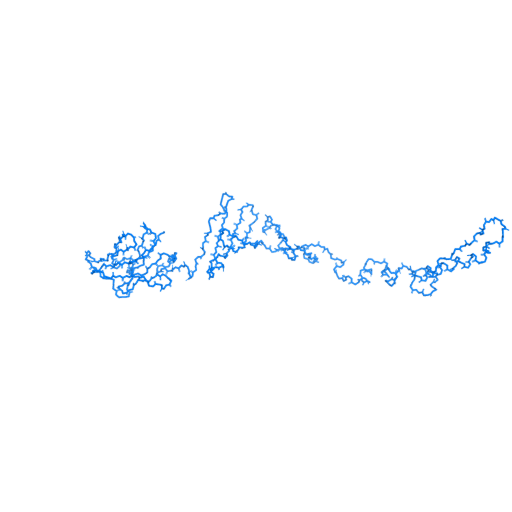? -39.327 3.543 36.592 1.00 87.81 236 ASP A N 1
ATOM 1742 C CA . ASP A 1 236 ? -40.635 3.872 36.019 1.00 87.81 236 ASP A CA 1
ATOM 1743 C C . ASP A 1 236 ? -40.527 4.926 34.899 1.00 87.81 236 ASP A C 1
ATOM 1745 O O . ASP A 1 236 ? -39.430 5.354 34.518 1.00 87.81 236 ASP A O 1
ATOM 1749 N N . GLU A 1 237 ? -41.673 5.310 34.332 1.00 84.06 237 GLU A N 1
ATOM 1750 C CA . GLU A 1 237 ? -41.774 6.294 33.244 1.00 84.06 237 GLU A CA 1
ATOM 1751 C C . GLU A 1 237 ? -41.294 7.692 33.682 1.00 84.06 237 GLU A C 1
ATOM 1753 O O . GLU A 1 237 ? -40.856 8.495 32.857 1.00 84.06 237 GLU A O 1
ATOM 1758 N N . GLU A 1 238 ? -41.291 7.957 34.988 1.00 84.75 238 GLU A N 1
ATOM 1759 C CA . GLU A 1 238 ? -40.828 9.183 35.635 1.00 84.75 238 GLU A CA 1
ATOM 1760 C C . GLU A 1 238 ? -39.344 9.134 36.056 1.00 84.75 238 GLU A C 1
ATOM 1762 O O . GLU A 1 238 ? -38.814 10.093 36.633 1.00 84.75 238 GLU A O 1
ATOM 1767 N N . GLY A 1 239 ? -38.648 8.031 35.766 1.00 82.12 239 GLY A N 1
ATOM 1768 C CA . GLY A 1 239 ? -37.224 7.853 36.039 1.00 82.12 239 GLY A CA 1
ATOM 1769 C C . GLY A 1 239 ? -36.878 7.509 37.492 1.00 82.12 239 GLY A C 1
ATOM 1770 O O . GLY A 1 239 ? -35.706 7.586 37.870 1.00 82.12 239 GLY A O 1
ATOM 1771 N N . GLN A 1 240 ? -37.856 7.131 38.318 1.00 86.38 240 GLN A N 1
ATOM 1772 C CA . GLN A 1 240 ? -37.642 6.688 39.695 1.00 86.38 240 GLN A CA 1
ATOM 1773 C C . GLN A 1 240 ? -37.434 5.164 39.770 1.00 86.38 240 GLN A C 1
ATOM 1775 O O . GLN A 1 240 ? -38.106 4.407 39.074 1.00 86.38 240 GLN A O 1
ATOM 1780 N N . PRO A 1 241 ? -36.523 4.656 40.625 1.00 89.50 241 PRO A N 1
ATOM 1781 C CA . PRO A 1 241 ? -36.334 3.215 40.798 1.00 89.50 241 PRO A CA 1
ATOM 1782 C C . PRO A 1 241 ? -37.587 2.515 41.352 1.00 89.50 241 PRO A C 1
ATOM 1784 O O . PRO A 1 241 ? -38.082 2.887 42.416 1.00 89.50 241 PRO A O 1
ATOM 1787 N N . LEU A 1 242 ? -38.022 1.420 40.717 1.00 91.00 242 LEU A N 1
ATOM 1788 C CA . LEU A 1 242 ? -39.201 0.631 41.129 1.00 91.00 242 LEU A CA 1
ATOM 1789 C C . LEU A 1 242 ? -39.066 -0.020 42.521 1.00 91.00 242 LEU A C 1
ATOM 1791 O O . LEU A 1 242 ? -40.060 -0.395 43.152 1.00 91.00 242 LEU A O 1
ATOM 1795 N N . PHE A 1 243 ? -37.830 -0.206 42.984 1.00 93.75 243 PHE A N 1
ATOM 1796 C CA . PHE A 1 243 ? -37.459 -0.707 44.306 1.00 93.75 243 PHE A CA 1
ATOM 1797 C C . PHE A 1 243 ? -36.029 -0.263 44.644 1.00 93.75 243 PHE A C 1
ATOM 1799 O O . PHE A 1 243 ? -35.299 0.229 43.788 1.00 93.75 243 PHE A O 1
ATOM 1806 N N . LYS A 1 244 ? -35.597 -0.441 45.897 1.00 94.00 244 LYS A N 1
ATOM 1807 C CA . LYS A 1 244 ? -34.233 -0.137 46.362 1.00 94.00 244 LYS A CA 1
ATOM 1808 C C . LYS A 1 244 ? -33.449 -1.423 46.575 1.00 94.00 244 LYS A C 1
ATOM 1810 O O . LYS A 1 244 ? -34.007 -2.410 47.041 1.00 94.00 244 LYS A O 1
ATOM 1815 N N . ALA A 1 245 ? -32.141 -1.389 46.337 1.00 93.62 245 ALA A N 1
ATOM 1816 C CA . ALA A 1 245 ? -31.247 -2.486 46.698 1.00 93.62 245 ALA A CA 1
ATOM 1817 C C . ALA A 1 245 ? -30.037 -1.993 47.502 1.00 93.62 245 ALA A C 1
ATOM 1819 O O . ALA A 1 245 ? -29.464 -0.945 47.206 1.00 93.62 245 ALA A O 1
ATOM 1820 N N . ALA A 1 246 ? -29.623 -2.741 48.516 1.00 91.44 246 ALA A N 1
ATOM 1821 C CA . ALA A 1 246 ? -28.407 -2.517 49.288 1.00 91.44 246 ALA A CA 1
ATOM 1822 C C . ALA A 1 246 ? -27.432 -3.671 49.044 1.00 91.44 246 ALA A C 1
ATOM 1824 O O . ALA A 1 246 ? -27.845 -4.827 48.976 1.00 91.44 246 ALA A O 1
ATOM 1825 N N . LEU A 1 247 ? -26.148 -3.346 48.899 1.00 89.81 247 LEU A N 1
ATOM 1826 C CA . LEU A 1 247 ? -25.094 -4.305 48.581 1.00 89.81 247 LEU A CA 1
ATOM 1827 C C . LEU A 1 247 ? -24.162 -4.448 49.784 1.00 89.81 247 LEU A C 1
ATOM 1829 O O . LEU A 1 247 ? -23.789 -3.454 50.407 1.00 89.81 247 LEU A O 1
ATOM 1833 N N . THR A 1 248 ? -23.788 -5.675 50.128 1.00 88.12 248 THR A N 1
ATOM 1834 C CA . THR A 1 248 ? -22.800 -5.956 51.178 1.00 88.12 248 THR A CA 1
ATOM 1835 C C . THR A 1 248 ? -21.922 -7.115 50.735 1.00 88.12 248 THR A C 1
ATOM 1837 O O . THR A 1 248 ? -22.437 -8.190 50.434 1.00 88.12 248 THR A O 1
ATOM 1840 N N . GLN A 1 249 ? -20.605 -6.909 50.688 1.00 84.88 249 GLN A N 1
ATOM 1841 C CA . GLN A 1 249 ? -19.646 -7.927 50.260 1.00 84.88 249 GLN A CA 1
ATOM 1842 C C . GLN A 1 249 ? -18.880 -8.491 51.461 1.00 84.88 249 GLN A C 1
ATOM 1844 O O . GLN A 1 249 ? -18.417 -7.746 52.321 1.00 84.88 249 GLN A O 1
ATOM 1849 N N . SER A 1 250 ? -18.737 -9.816 51.507 1.00 83.75 250 SER A N 1
ATOM 1850 C CA . SER A 1 250 ? -17.892 -10.526 52.469 1.00 83.75 250 SER A CA 1
ATOM 1851 C C . SER A 1 250 ? -17.060 -11.564 51.721 1.00 83.75 250 SER A C 1
ATOM 1853 O O . SER A 1 250 ? -17.590 -12.538 51.182 1.00 83.75 250 SER A O 1
ATOM 1855 N N . GLY A 1 251 ? -15.750 -11.323 51.614 1.00 81.56 251 GLY A N 1
ATOM 1856 C CA . GLY A 1 251 ? -14.864 -12.138 50.781 1.00 81.56 251 GLY A CA 1
ATOM 1857 C C . GLY A 1 251 ? -15.318 -12.158 49.315 1.00 81.56 251 GLY A C 1
ATOM 1858 O O . GLY A 1 251 ? -15.389 -11.117 48.664 1.00 81.56 251 GLY A O 1
ATOM 1859 N N . THR A 1 252 ? -15.622 -13.349 48.800 1.00 81.44 252 THR A N 1
ATOM 1860 C CA . THR A 1 252 ? -16.127 -13.585 47.433 1.00 81.44 252 THR A CA 1
ATOM 1861 C C . THR A 1 252 ? -17.653 -13.713 47.364 1.00 81.44 252 THR A C 1
ATOM 1863 O O . THR A 1 252 ? -18.189 -14.071 46.320 1.00 81.44 252 THR A O 1
ATOM 1866 N N . SER A 1 253 ? -18.371 -13.456 48.460 1.00 85.19 253 SER A N 1
ATOM 1867 C CA . SER A 1 253 ? -19.834 -13.509 48.504 1.00 85.19 253 SER A CA 1
ATOM 1868 C C . SER A 1 253 ? -20.420 -12.098 48.508 1.00 85.19 253 SER A C 1
ATOM 1870 O O . SER A 1 253 ? -20.067 -11.276 49.359 1.00 85.19 253 SER A O 1
ATOM 1872 N N . LEU A 1 254 ? -21.322 -11.814 47.568 1.00 88.56 254 LEU A N 1
ATOM 1873 C CA . LEU A 1 254 ? -22.068 -10.558 47.500 1.00 88.56 254 LEU A CA 1
ATOM 1874 C C . LEU A 1 254 ? -23.504 -10.795 47.967 1.00 88.56 254 LEU A C 1
ATOM 1876 O O . LEU A 1 254 ? -24.200 -11.651 47.432 1.00 88.56 254 LEU A O 1
ATOM 1880 N N . THR A 1 255 ? -23.956 -10.018 48.947 1.00 91.31 255 THR A N 1
ATOM 1881 C CA . THR A 1 255 ? -25.349 -10.007 49.401 1.00 91.31 255 THR A CA 1
ATOM 1882 C C . THR A 1 255 ? -26.070 -8.790 48.840 1.00 91.31 255 THR A C 1
ATOM 1884 O O . THR A 1 255 ? -25.608 -7.661 49.009 1.00 91.31 255 THR A O 1
ATOM 1887 N N . VAL A 1 256 ? -27.225 -9.019 48.221 1.00 93.62 256 VAL A N 1
ATOM 1888 C CA . VAL A 1 256 ? -28.135 -7.995 47.708 1.00 93.62 256 VAL A CA 1
ATOM 1889 C C . VAL A 1 256 ? -29.419 -8.031 48.530 1.00 93.62 256 VAL A C 1
ATOM 1891 O O . VAL A 1 256 ? -30.133 -9.032 48.529 1.00 93.62 256 VAL A O 1
ATOM 1894 N N . LYS A 1 257 ? -29.706 -6.939 49.242 1.00 94.69 257 LYS A N 1
ATOM 1895 C CA . LYS A 1 257 ? -30.950 -6.745 49.996 1.00 94.69 257 LYS A CA 1
ATOM 1896 C C . LYS A 1 257 ? -31.872 -5.797 49.252 1.00 94.69 257 LYS A C 1
ATOM 1898 O O . LYS A 1 257 ? -31.562 -4.616 49.132 1.00 94.69 257 LYS A O 1
ATOM 1903 N N . VAL A 1 258 ? -32.994 -6.302 48.776 1.00 96.44 258 VAL A N 1
ATOM 1904 C CA . VAL A 1 258 ? -34.003 -5.580 48.015 1.00 96.44 258 VAL A CA 1
ATOM 1905 C C . VAL A 1 258 ? -35.146 -5.176 48.944 1.00 96.44 258 VAL A C 1
ATOM 1907 O O . VAL A 1 258 ? -35.639 -5.964 49.754 1.00 96.44 258 VAL A O 1
ATOM 1910 N N . THR A 1 259 ? -35.531 -3.905 48.864 1.00 95.69 259 THR A N 1
ATOM 1911 C CA . THR A 1 259 ? -36.589 -3.319 49.686 1.00 95.69 259 THR A CA 1
ATOM 1912 C C . THR A 1 259 ? -37.499 -2.430 48.856 1.00 95.69 259 THR A C 1
ATOM 1914 O O . THR A 1 259 ? -37.046 -1.732 47.948 1.00 95.69 259 THR A O 1
ATOM 1917 N N . LYS A 1 260 ? -38.781 -2.417 49.204 1.00 94.38 260 LYS A N 1
ATOM 1918 C CA . LYS A 1 260 ? -39.787 -1.501 48.666 1.00 94.38 260 LYS A CA 1
ATOM 1919 C C . LYS A 1 260 ? -40.579 -0.944 49.842 1.00 94.38 260 LYS A C 1
ATOM 1921 O O . LYS A 1 260 ? -40.937 -1.696 50.746 1.00 94.38 260 LYS A O 1
ATOM 1926 N N . ASP A 1 261 ? -40.733 0.376 49.900 1.00 91.75 261 ASP A N 1
ATOM 1927 C CA . ASP A 1 261 ? -41.420 1.076 50.999 1.00 91.75 261 ASP A CA 1
ATOM 1928 C C . ASP A 1 261 ? -40.913 0.685 52.404 1.00 91.75 261 ASP A C 1
ATOM 1930 O O . ASP A 1 261 ? -41.670 0.544 53.363 1.00 91.75 261 ASP A O 1
ATOM 1934 N N . GLY A 1 262 ? -39.600 0.452 52.518 1.00 89.31 262 GLY A N 1
ATOM 1935 C CA . GLY A 1 262 ? -38.936 0.073 53.770 1.00 89.31 262 GLY A CA 1
ATOM 1936 C C . GLY A 1 262 ? -39.109 -1.392 54.191 1.00 89.31 262 GLY A C 1
ATOM 1937 O O . GLY A 1 262 ? -38.560 -1.787 55.216 1.00 89.31 262 GLY A O 1
ATOM 1938 N N . LYS A 1 263 ? -39.822 -2.214 53.412 1.00 92.56 263 LYS A N 1
ATOM 1939 C CA . LYS A 1 263 ? -40.017 -3.648 53.675 1.00 92.56 263 LYS A CA 1
ATOM 1940 C C . LYS A 1 263 ? -39.182 -4.501 52.730 1.00 92.56 263 LYS A C 1
ATOM 1942 O O . LYS A 1 263 ? -38.889 -4.085 51.611 1.00 92.56 263 LYS A O 1
ATOM 1947 N N . ALA A 1 264 ? -38.810 -5.698 53.181 1.00 94.75 264 ALA A N 1
ATOM 1948 C CA . ALA A 1 264 ? -38.163 -6.695 52.334 1.00 94.75 264 ALA A CA 1
ATOM 1949 C C . ALA A 1 264 ? -39.055 -7.027 51.128 1.00 94.75 264 ALA A C 1
ATOM 1951 O O . ALA A 1 264 ? -40.255 -7.249 51.293 1.00 94.75 264 ALA A O 1
ATOM 1952 N N . TYR A 1 265 ? -38.471 -7.031 49.932 1.00 95.50 265 TYR A N 1
ATOM 1953 C CA . TYR A 1 265 ? -39.199 -7.177 48.674 1.00 95.50 265 TYR A CA 1
ATOM 1954 C C . TYR A 1 265 ? -38.396 -8.054 47.720 1.00 95.50 265 TYR A C 1
ATOM 1956 O O . TYR A 1 265 ? -37.229 -7.766 47.480 1.00 95.50 265 TYR A O 1
ATOM 1964 N N . ASP A 1 266 ? -38.990 -9.127 47.202 1.00 95.69 266 ASP A N 1
ATOM 1965 C CA . ASP A 1 266 ? -38.333 -9.956 46.189 1.00 95.69 266 ASP A CA 1
ATOM 1966 C C . ASP A 1 266 ? -38.280 -9.227 44.842 1.00 95.69 266 ASP A C 1
ATOM 1968 O O . ASP A 1 266 ? -39.148 -8.411 44.534 1.00 95.69 266 ASP A O 1
ATOM 1972 N N . ILE A 1 267 ? -37.261 -9.527 44.034 1.00 95.06 267 ILE A N 1
ATOM 1973 C CA . ILE A 1 267 ? -37.175 -9.057 42.648 1.00 95.06 267 ILE A CA 1
ATOM 1974 C C . ILE A 1 267 ? -38.365 -9.673 41.892 1.00 95.06 267 ILE A C 1
ATOM 1976 O O . ILE A 1 267 ? -38.465 -10.897 41.856 1.00 95.06 267 ILE A O 1
ATOM 1980 N N . PRO A 1 268 ? -39.281 -8.878 41.314 1.00 93.06 268 PRO A N 1
ATOM 1981 C CA . PRO A 1 268 ? -40.417 -9.424 40.577 1.00 93.06 268 PRO A CA 1
ATOM 1982 C C . PRO A 1 268 ? -39.988 -10.147 39.303 1.00 93.06 268 PRO A C 1
ATOM 1984 O O . PRO A 1 268 ? -38.963 -9.811 38.703 1.00 93.06 268 PRO A O 1
ATOM 1987 N N . ASP A 1 269 ? -40.811 -11.088 38.849 1.00 90.19 269 ASP A N 1
ATOM 1988 C CA . ASP A 1 269 ? -40.591 -11.771 37.578 1.00 90.19 269 ASP A CA 1
ATOM 1989 C C . ASP A 1 269 ? -40.532 -10.759 36.424 1.00 90.19 269 ASP A C 1
ATOM 1991 O O . ASP A 1 269 ? -41.317 -9.813 36.347 1.00 90.19 269 ASP A O 1
ATOM 1995 N N . GLY A 1 270 ? -39.552 -10.935 35.537 1.00 86.00 270 GLY A N 1
ATOM 1996 C CA . GLY A 1 270 ? -39.279 -10.002 34.440 1.00 86.00 270 GLY A CA 1
ATOM 1997 C C . GLY A 1 270 ? -38.484 -8.751 34.836 1.00 86.00 270 GLY A C 1
ATOM 1998 O O . GLY A 1 270 ? -37.976 -8.073 33.944 1.00 86.00 270 GLY A O 1
ATOM 1999 N N . LEU A 1 271 ? -38.300 -8.472 36.133 1.00 92.06 271 LEU A N 1
ATOM 2000 C CA . LEU A 1 271 ? -37.418 -7.410 36.626 1.00 92.06 271 LEU A CA 1
ATOM 2001 C C . LEU A 1 271 ? -36.012 -7.939 36.958 1.00 92.06 271 LEU A C 1
ATOM 2003 O O . LEU A 1 271 ? -35.766 -9.144 37.040 1.00 92.06 271 LEU A O 1
ATOM 2007 N N . TRP A 1 272 ? -35.049 -7.027 37.077 1.00 91.62 272 TRP A N 1
ATOM 2008 C CA . TRP A 1 272 ? -33.636 -7.366 37.223 1.00 91.62 272 TRP A CA 1
ATOM 2009 C C . TRP A 1 272 ? -32.880 -6.301 38.017 1.00 91.62 272 TRP A C 1
ATOM 2011 O O . TRP A 1 272 ? -33.377 -5.202 38.233 1.00 91.62 272 TRP A O 1
ATOM 2021 N N . ILE A 1 273 ? -31.673 -6.634 38.459 1.00 90.25 273 ILE A N 1
ATOM 2022 C CA . ILE A 1 273 ? -30.691 -5.696 38.999 1.00 90.25 273 ILE A CA 1
ATOM 2023 C C . ILE A 1 273 ? -29.400 -5.925 38.227 1.00 90.25 273 ILE A C 1
ATOM 2025 O O . ILE A 1 273 ? -28.849 -7.027 38.268 1.00 90.25 273 ILE A O 1
ATOM 2029 N N . ASP A 1 274 ? -28.916 -4.896 37.539 1.00 86.75 274 ASP A N 1
ATOM 2030 C CA . ASP A 1 274 ? -27.624 -4.960 36.860 1.00 86.75 274 ASP A CA 1
ATOM 2031 C C . ASP A 1 274 ? -26.530 -4.509 37.830 1.00 86.75 274 ASP A C 1
ATOM 2033 O O . ASP A 1 274 ? -26.448 -3.349 38.240 1.00 86.75 274 ASP A O 1
ATOM 2037 N N . LEU A 1 275 ? -25.698 -5.464 38.229 1.00 83.75 275 LEU A N 1
ATOM 2038 C CA . LEU A 1 275 ? -24.553 -5.270 39.108 1.00 83.75 275 LEU A CA 1
ATOM 2039 C C . LEU A 1 275 ? -23.318 -5.085 38.235 1.00 83.75 275 LEU A C 1
ATOM 2041 O O . LEU A 1 275 ? -23.070 -5.921 37.371 1.00 83.75 275 LEU A O 1
ATOM 2045 N N . HIS A 1 276 ? -22.550 -4.018 38.438 1.00 73.94 276 HIS A N 1
ATOM 2046 C CA . HIS A 1 276 ? -21.313 -3.776 37.693 1.00 73.94 276 HIS A CA 1
ATOM 2047 C C . HIS A 1 276 ? -20.291 -2.996 38.522 1.00 73.94 276 HIS A C 1
ATOM 2049 O O . HIS A 1 276 ? -20.652 -2.317 39.483 1.00 73.94 276 HIS A O 1
ATOM 2055 N N . LEU A 1 277 ? -19.016 -3.103 38.151 1.00 66.56 277 LEU A N 1
ATOM 2056 C CA . LEU A 1 277 ? -17.937 -2.280 38.706 1.00 66.56 277 LEU A CA 1
ATOM 2057 C C . LEU A 1 277 ? -17.799 -0.951 37.947 1.00 66.56 277 LEU A C 1
ATOM 2059 O O . LEU A 1 277 ? -18.134 -0.891 36.761 1.00 66.56 277 LEU A O 1
ATOM 2063 N N . ILE A 1 278 ? -17.325 0.088 38.646 1.00 55.09 278 ILE A N 1
ATOM 2064 C CA . ILE A 1 278 ? -16.839 1.348 38.046 1.00 55.09 278 ILE A CA 1
ATOM 2065 C C . ILE A 1 278 ? -15.432 1.133 37.488 1.00 55.09 278 ILE A C 1
ATOM 2067 O O . ILE A 1 278 ? -14.644 0.423 38.153 1.00 55.09 278 ILE A O 1
#

Foldseek 3Di:
DDQDDFAPDPDPPPPPTDDPVVVVVSVVVNVQVVQCLQQVHRRHPDHQPWGPVVNPTQSDPDPVSSCVSVVVPPQSPADEDQDPRHDDDCVALPHVDPDHDDDLALVPPPVRHDSAWDFDQDVVQQWTWTKGAHNDVQFIKIWTWHDVVPVDTWTWIWGDDPNHIDPIDTDDDPVQWDQDPVRDIGGQPFKWKDALVFIAGSVRHTFDKDDPDQQKIKTAQQVRDDDFKDKDADADPVRHHPWDWDWDDDPRMIMIGIGDPNDRHHHDPPTIMMIGGD

Organism: Acinetobacter baumannii (NCBI:txid470)

Secondary structure (DSSP, 8-state):
-PPPPP---SSTT-S-SPPHHHHHHHHHHHHHHHHHHHHSSTT--S--SS--GGGTS-S-SSHHHHHHHTT-TGGGGSPBSSSTTSBPPTTGGGSSSSSPPP-S-TTTS-S-S----EEEEETTTTEEEEEEE-SSTT-EEEEEEE-GGGT--EEEEE-EETTEEPPPEEPP-TTTEEE-TTS-EEESTTEEEE-SS-EEETTSPBP-EEEEETTEEEES---S-TT-EEEE--B-TTS-BSSEEEEEEETTEEEEEEEETTEE-PPPTT--EEEEE-